Protein AF-A0AAV6YRT2-F1 (afdb_monomer)

pLDDT: mean 79.03, std 20.86, range [23.81, 96.0]

Foldseek 3Di:
DVVVQVVLLCVLCVLLVNNVVPPPDLVPDDPQRVLSVVVSVQPRPNDQEGEEEASCPPHDPVSNVSVQVVLQVSVPNHHYDYDHPDLVSCLSRPQKDWDDDPNDTLDMGHQVVLCVVQAAWKKKKFFWDLPADVVVLVVLCCVLAVPKDFDDDDSGMTIITGHPVSP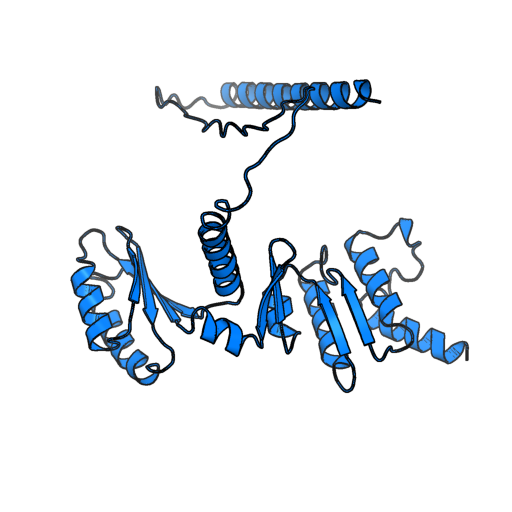VSVVVSVVVVVVCDPPTTVDIDIDGDGVVNSNVSSVVVVVVVVVPPPPDDDDDDDDDDDDDDDPPPPPPPPPPPDDDDDPDDDPVVVVVVVVVVVVVVVVVVVVVVVVVVVD

Sequence (279 aa):
MLSVITLQMLKVLTNLDMKEIQNVEANKLSGGQKRKLTLAIALLGDPEVLLLDEPTAGLDPFSRHRVWAILKERKSDRATLFSTQFMDEADILADRKAVLSNGRLKCVGSSLFLKRKWGIGYHLRMQVSPSCNPDAITSIIQEHVSSAKLSTRNVEDLTFTLPFDKMDSFPDLFSHLDQRVGQDIMSYGVSITTLDDVFLKLEGEAEIEKGDYEVFGSSNQNEDEDRDLSCEVEDSVLLMSDSGSATLHGLALWRQQVLATARIRFLKLKHDMKSLRSM

Nearest PDB structures (foldseek):
  7w02-assembly1_A  TM=7.130E-01  e=3.387E-17  Homo sapiens
  7w01-assembly1_A  TM=8.216E-01  e=5.900E-16  Homo sapiens
  7roq-assembly1_A  TM=7.814E-01  e=1.904E-16  Homo sapiens
  7lkz-assembly1_A  TM=7.289E-01  e=2.774E-15  Homo sapiens
  7lkp-assembly1_A  TM=7.764E-01  e=9.123E-15  Homo sapiens

Solvent-accessible surface area (backbone atoms only — not comparable to full-atom values): 16916 Å² total; per-residue (Å²): 110,70,70,58,53,56,51,51,50,53,50,47,32,53,65,68,72,36,62,92,54,68,87,56,58,75,86,79,45,52,74,36,55,43,39,52,48,54,51,43,60,65,55,55,88,69,60,58,66,43,82,38,78,42,71,53,64,74,44,55,75,67,60,33,55,45,52,51,49,53,56,59,74,56,46,73,94,41,50,76,50,69,52,70,93,48,51,68,57,50,60,74,71,45,72,63,48,72,45,73,53,96,94,37,80,76,48,74,38,32,67,68,53,46,31,50,78,70,48,54,28,34,38,43,36,33,36,37,36,82,86,44,60,68,67,62,54,50,49,57,48,33,71,59,38,69,78,48,42,83,74,43,85,55,79,43,41,43,30,32,38,33,52,66,95,53,56,86,39,44,65,62,45,50,57,55,51,58,75,36,48,81,71,42,30,73,49,71,49,76,44,71,61,48,63,58,57,41,51,54,52,55,51,59,50,56,59,60,64,62,72,77,70,80,86,79,86,89,83,87,86,88,83,87,84,90,81,91,77,84,81,76,77,76,80,75,72,80,77,75,77,88,78,78,96,69,89,67,67,71,65,58,48,50,52,52,52,52,52,50,52,50,50,54,51,50,52,50,51,55,51,53,53,51,56,66,71,74,111

Secondary structure (DSSP, 8-state):
-HHHHHHHHHHHHHHTT-STTTTS-GGGS-HHHHHHHHHHHHHTT--SEEEEESTTTT--HHHHHHHHHHHHHT-TT-EEEEE-S-HHHHHHH-SSEEEEETTEEEEEE-HHHHHHHHH--EEEEEEE-TT--HHHHHHHHHHH-TT-EEEEE-SSEEEEEE-GGGGGGHHHHHHHHHHHBTTTEEEEEEEE--HHHHHHHHHHHHHHGGGGS-SS---------------------------------THHHHHHHHHHHHHHHHHHHHHHHHHHT--

Mean predicted aligned error: 15.12 Å

InterPro domains:
  IPR003439 ABC transporter-like, ATP-binding domain [PF00005] (8-57)
  IPR026082 ABC transporter A [PTHR19229] (10-209)
  IPR027417 P-loop containing nucleoside triphosphate hydrolase [G3DSA:3.40.50.300] (4-139)
  IPR027417 P-loop containing nucleoside triphosphate hydrolase [SSF52540] (9-125)

Organism: Engystomops pustulosus (NCBI:txid76066)

Radius of gyration: 28.07 Å; Cα contacts (8 Å, |Δi|>4): 248; chains: 1; bounding box: 64×57×65 Å

Structure (mmCIF, N/CA/C/O backbone):
data_AF-A0AAV6YRT2-F1
#
_entry.id   AF-A0AAV6YRT2-F1
#
loop_
_atom_site.group_PDB
_atom_site.id
_atom_site.type_symbol
_atom_site.label_atom_id
_atom_site.label_alt_id
_atom_site.label_comp_id
_atom_site.label_asym_id
_atom_site.label_entity_id
_atom_site.label_seq_id
_atom_site.pdbx_PDB_ins_code
_atom_site.Cartn_x
_atom_site.Cartn_y
_atom_site.Cartn_z
_atom_site.occupancy
_atom_site.B_iso_or_equiv
_atom_site.auth_seq_id
_atom_site.auth_comp_id
_atom_site.auth_asym_id
_atom_site.auth_atom_id
_atom_site.pdbx_PDB_model_num
ATOM 1 N N . MET A 1 1 ? -21.043 -15.184 32.702 1.00 55.97 1 MET A N 1
ATOM 2 C CA . MET A 1 1 ? -21.210 -14.083 31.725 1.00 55.97 1 MET A CA 1
ATOM 3 C C . MET A 1 1 ? -20.072 -13.069 31.838 1.00 55.97 1 MET A C 1
ATOM 5 O O . MET A 1 1 ? -19.339 -12.929 30.872 1.00 55.97 1 MET A O 1
ATOM 9 N N . LEU A 1 2 ? -19.833 -12.474 33.018 1.00 60.69 2 LEU A N 1
ATOM 10 C CA . LEU A 1 2 ? -18.685 -11.579 33.271 1.00 60.69 2 LEU A CA 1
ATOM 11 C C . LEU A 1 2 ? -17.323 -12.196 32.890 1.00 60.69 2 LEU A C 1
ATOM 13 O O . LEU A 1 2 ? -16.557 -11.565 32.177 1.00 60.69 2 LEU A O 1
ATOM 17 N N . SER A 1 3 ? -17.059 -13.456 33.253 1.00 74.50 3 SER A N 1
ATOM 18 C CA . SER A 1 3 ? -15.791 -14.142 32.939 1.00 74.50 3 SER A CA 1
ATOM 19 C C . SER A 1 3 ? -15.492 -14.283 31.440 1.00 74.50 3 SER A C 1
ATOM 21 O O . SER A 1 3 ? -14.336 -14.206 31.035 1.00 74.50 3 SER A O 1
ATOM 23 N N . VAL A 1 4 ? -16.523 -14.471 30.612 1.00 78.31 4 VAL A N 1
ATOM 24 C CA . VAL A 1 4 ? -16.378 -14.658 29.158 1.00 78.31 4 VAL A CA 1
ATOM 25 C C . VAL A 1 4 ? -16.021 -13.336 28.485 1.00 78.31 4 VAL A C 1
ATOM 27 O O . VAL A 1 4 ? -15.123 -13.295 27.647 1.00 78.31 4 VAL A O 1
ATOM 30 N N . ILE A 1 5 ? -16.673 -12.248 28.905 1.00 80.69 5 ILE A N 1
ATOM 31 C CA . ILE A 1 5 ? -16.405 -10.899 28.397 1.00 80.69 5 ILE A CA 1
ATOM 32 C C . ILE A 1 5 ? -14.984 -10.477 28.777 1.00 80.69 5 ILE A C 1
ATOM 34 O O . ILE A 1 5 ? -14.225 -10.052 27.910 1.00 80.69 5 ILE A O 1
ATOM 38 N N . THR A 1 6 ? -14.577 -10.673 30.036 1.00 84.19 6 THR A N 1
ATOM 39 C CA . THR A 1 6 ? -13.214 -10.343 30.481 1.00 84.19 6 THR A CA 1
ATOM 40 C C . THR A 1 6 ? -12.156 -11.131 29.704 1.00 84.19 6 THR A C 1
ATOM 42 O O . THR A 1 6 ? -11.125 -10.575 29.328 1.00 84.19 6 THR A O 1
ATOM 45 N N . LEU A 1 7 ? -12.413 -12.410 29.409 1.00 87.38 7 LEU A N 1
ATOM 46 C CA . LEU A 1 7 ? -11.490 -13.247 28.642 1.00 87.38 7 LEU A CA 1
ATOM 47 C C . LEU A 1 7 ? -11.386 -12.798 27.177 1.00 87.38 7 LEU A C 1
ATOM 49 O O . LEU A 1 7 ? -10.281 -12.726 26.635 1.00 87.38 7 LEU A O 1
ATOM 53 N N . GLN A 1 8 ? -12.506 -12.432 26.547 1.00 87.38 8 GLN A N 1
ATOM 54 C CA . GLN A 1 8 ? -12.494 -11.842 25.206 1.00 87.38 8 GLN A CA 1
ATOM 55 C C . GLN A 1 8 ? -11.769 -10.492 25.175 1.00 87.38 8 GLN A C 1
ATOM 57 O O . GLN A 1 8 ? -10.944 -10.275 24.288 1.00 87.38 8 GLN A O 1
ATOM 62 N N . MET A 1 9 ? -12.012 -9.614 26.153 1.00 89.75 9 MET A N 1
ATOM 63 C CA . MET A 1 9 ? -11.316 -8.329 26.263 1.00 89.75 9 MET A CA 1
ATOM 64 C C . MET A 1 9 ? -9.803 -8.518 26.373 1.00 89.75 9 MET A C 1
ATOM 66 O O . MET A 1 9 ? -9.054 -7.925 25.600 1.00 89.75 9 MET A O 1
ATOM 70 N N . LEU A 1 10 ? -9.345 -9.397 27.269 1.00 90.38 10 LEU A N 1
ATOM 71 C CA . LEU A 1 10 ? -7.920 -9.696 27.427 1.00 90.38 10 LEU A CA 1
ATOM 72 C C . LEU A 1 10 ? -7.304 -10.266 26.144 1.00 90.38 10 LEU A C 1
ATOM 74 O O . LEU A 1 10 ? -6.183 -9.896 25.791 1.00 90.38 10 LEU A O 1
ATOM 78 N N . LYS A 1 11 ? -8.033 -11.123 25.419 1.00 90.75 11 LYS A N 1
ATOM 79 C CA . LYS A 1 11 ? -7.590 -11.658 24.124 1.00 90.75 11 LYS A CA 1
ATOM 80 C C . LYS A 1 11 ? -7.407 -10.543 23.091 1.00 90.75 11 LYS A C 1
ATOM 82 O O . LYS A 1 11 ? -6.362 -10.478 22.452 1.00 90.75 11 LYS A O 1
ATOM 87 N N . VAL A 1 12 ? -8.388 -9.651 22.945 1.00 91.75 12 VAL A N 1
ATOM 88 C CA . VAL A 1 12 ? -8.321 -8.537 21.982 1.00 91.75 12 VAL A CA 1
ATOM 89 C C . VAL A 1 12 ? -7.191 -7.564 22.337 1.00 91.75 12 VAL A C 1
ATOM 91 O O . VAL A 1 12 ? -6.404 -7.207 21.462 1.00 91.75 12 VAL A O 1
ATOM 94 N N . LEU A 1 13 ? -7.048 -7.201 23.615 1.00 92.44 13 LEU A N 1
ATOM 95 C CA . LEU A 1 13 ? -5.969 -6.324 24.085 1.00 92.44 13 LEU A CA 1
ATOM 96 C C . LEU A 1 13 ? -4.581 -6.940 23.877 1.00 92.44 13 LEU A C 1
ATOM 98 O O . LEU A 1 13 ? -3.649 -6.236 23.496 1.00 92.44 13 LEU A O 1
ATOM 102 N N . THR A 1 14 ? -4.440 -8.250 24.091 1.00 92.56 14 THR A N 1
ATOM 103 C CA . THR A 1 14 ? -3.179 -8.966 23.838 1.00 92.56 14 THR A CA 1
ATOM 104 C C . THR A 1 14 ? -2.866 -9.007 22.343 1.00 92.56 14 THR A C 1
ATOM 106 O O . THR A 1 14 ? -1.727 -8.789 21.937 1.00 92.56 14 THR A O 1
ATOM 109 N N . ASN A 1 15 ? -3.875 -9.231 21.500 1.00 91.38 15 ASN A N 1
ATOM 110 C CA . ASN A 1 15 ? -3.689 -9.242 20.054 1.00 91.38 15 ASN A CA 1
ATOM 111 C C . ASN A 1 15 ? -3.235 -7.875 19.525 1.00 91.38 15 ASN A C 1
ATOM 113 O O . ASN A 1 15 ? -2.364 -7.832 18.661 1.00 91.38 15 ASN A O 1
ATOM 117 N N . LEU A 1 16 ? -3.762 -6.775 20.065 1.00 92.00 16 LEU A N 1
ATOM 118 C CA . LEU A 1 16 ? -3.419 -5.409 19.648 1.00 92.00 16 LEU A CA 1
ATOM 119 C C . LEU A 1 16 ? -2.189 -4.816 20.349 1.00 92.00 16 LEU A C 1
ATOM 121 O O . LEU A 1 16 ? -1.841 -3.662 20.087 1.00 92.00 16 LEU A O 1
ATOM 125 N N . ASP A 1 17 ? -1.525 -5.595 21.204 1.00 92.12 17 ASP A N 1
ATOM 126 C CA . ASP A 1 17 ? -0.374 -5.154 21.994 1.00 92.12 17 ASP A CA 1
ATOM 127 C C . ASP A 1 17 ? -0.697 -3.926 22.869 1.00 92.12 17 ASP A C 1
ATOM 129 O O . ASP A 1 17 ? -0.060 -2.877 22.819 1.00 92.12 17 ASP A O 1
ATOM 133 N N . MET A 1 18 ? -1.793 -4.033 23.626 1.00 91.31 18 MET A N 1
ATOM 134 C CA . MET A 1 18 ? -2.312 -2.976 24.507 1.00 91.31 18 MET A CA 1
ATOM 135 C C . MET A 1 18 ? -2.380 -3.395 25.981 1.00 91.31 18 MET A C 1
ATOM 137 O O . MET A 1 18 ? -2.964 -2.694 26.806 1.00 91.31 18 MET A O 1
ATOM 141 N N . LYS A 1 19 ? -1.800 -4.545 26.338 1.00 90.94 19 LYS A N 1
ATOM 142 C CA . LYS A 1 19 ? -1.924 -5.122 27.684 1.00 90.94 19 LYS A CA 1
ATOM 143 C C . LYS A 1 19 ? -1.299 -4.239 28.770 1.00 90.94 19 LYS A C 1
ATOM 145 O O . LYS A 1 19 ? -1.867 -4.111 29.849 1.00 90.94 19 LYS A O 1
ATOM 150 N N . GLU A 1 20 ? -0.165 -3.608 28.481 1.00 90.50 20 GLU A N 1
ATOM 151 C CA . GLU A 1 20 ? 0.559 -2.758 29.440 1.00 90.50 20 GLU A CA 1
ATOM 152 C C . GLU A 1 20 ? -0.190 -1.460 29.765 1.00 90.50 20 GLU A C 1
ATOM 154 O O . GLU A 1 20 ? -0.089 -0.930 30.868 1.00 90.50 20 GLU A O 1
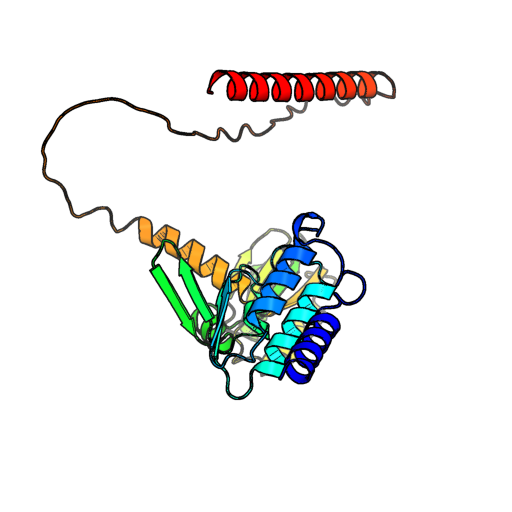ATOM 159 N N . ILE A 1 21 ? -1.001 -0.982 28.820 1.00 91.31 21 ILE A N 1
ATOM 160 C CA . ILE A 1 21 ? -1.740 0.281 28.911 1.00 91.31 21 ILE A CA 1
ATOM 161 C C . ILE A 1 21 ? -3.235 0.081 29.192 1.00 91.31 21 ILE A C 1
ATOM 163 O O . ILE A 1 21 ? -4.006 1.031 29.114 1.00 91.31 21 ILE A O 1
ATOM 167 N N . GLN A 1 22 ? -3.663 -1.134 29.549 1.00 91.12 22 GLN A N 1
ATOM 168 C CA . GLN A 1 22 ? -5.082 -1.476 29.737 1.00 91.12 22 GLN A CA 1
ATOM 169 C C . GLN A 1 22 ? -5.788 -0.662 30.837 1.00 91.12 22 GLN A C 1
ATOM 171 O O . GLN A 1 22 ? -7.000 -0.481 30.783 1.00 91.12 22 GLN A O 1
ATOM 176 N N . ASN A 1 23 ? -5.033 -0.176 31.829 1.00 92.38 23 ASN A N 1
ATOM 177 C CA . ASN A 1 23 ? -5.548 0.613 32.954 1.00 92.38 23 ASN A CA 1
ATOM 178 C C . ASN A 1 23 ? -5.336 2.126 32.762 1.00 92.38 23 ASN A C 1
ATOM 180 O O . ASN A 1 23 ? -5.585 2.906 33.680 1.00 92.38 23 ASN A O 1
ATOM 184 N N . VAL A 1 24 ? -4.830 2.549 31.601 1.00 93.81 24 VAL A N 1
ATOM 185 C CA . VAL A 1 24 ? -4.626 3.962 31.278 1.00 93.81 24 VAL A CA 1
ATOM 186 C C . VAL A 1 24 ? -5.937 4.542 30.755 1.00 93.81 24 VAL A C 1
ATOM 188 O O . VAL A 1 24 ? -6.592 3.959 29.894 1.00 93.81 24 VAL A O 1
ATOM 191 N N . GLU A 1 25 ? -6.324 5.712 31.261 1.00 93.94 25 GLU A N 1
ATOM 192 C CA . GLU A 1 25 ? -7.511 6.418 30.777 1.00 93.94 25 GLU A CA 1
ATOM 193 C C . GLU A 1 25 ? -7.391 6.761 29.283 1.00 93.94 25 GLU A C 1
ATOM 195 O O . GLU A 1 25 ? -6.346 7.211 28.806 1.00 93.94 25 GLU A O 1
ATOM 200 N N . ALA A 1 26 ? -8.495 6.619 28.544 1.00 93.88 26 ALA A N 1
ATOM 201 C CA . ALA A 1 26 ? -8.519 6.817 27.095 1.00 93.88 26 ALA A CA 1
ATOM 202 C C . ALA A 1 26 ? -8.061 8.221 26.649 1.00 93.88 26 ALA A C 1
ATOM 204 O O . ALA A 1 26 ? -7.514 8.376 25.559 1.00 93.88 26 ALA A O 1
ATOM 205 N N . ASN A 1 27 ? -8.241 9.250 27.485 1.00 94.25 27 ASN A N 1
ATOM 206 C CA . ASN A 1 27 ? -7.796 10.623 27.214 1.00 94.25 27 ASN A CA 1
ATOM 207 C C . ASN A 1 27 ? -6.259 10.743 27.106 1.00 94.25 27 ASN A C 1
ATOM 209 O O . ASN A 1 27 ? -5.781 11.501 26.259 1.00 94.25 27 ASN A O 1
ATOM 213 N N . LYS A 1 28 ? -5.513 9.958 27.896 1.00 94.88 28 LYS A N 1
ATOM 214 C CA . LYS A 1 28 ? -4.044 9.946 28.020 1.00 94.88 28 LYS A CA 1
ATOM 215 C C . LYS A 1 28 ? -3.351 9.083 26.962 1.00 94.88 28 LYS A C 1
ATOM 217 O O . LYS A 1 28 ? -2.130 9.126 26.851 1.00 94.88 28 LYS A O 1
ATOM 222 N N . LEU A 1 29 ? -4.111 8.316 26.180 1.00 93.50 29 LEU A N 1
ATOM 223 C CA . LEU A 1 29 ? -3.580 7.498 25.092 1.00 93.50 29 LEU A CA 1
ATOM 224 C C . LEU A 1 29 ? -3.091 8.360 23.915 1.00 93.50 29 LEU A C 1
ATOM 226 O O . LEU A 1 29 ? -3.704 9.377 23.566 1.00 93.50 29 LEU A O 1
ATOM 230 N N . SER A 1 30 ? -2.017 7.912 23.261 1.00 92.62 30 SER A N 1
ATOM 231 C CA . SER A 1 30 ? -1.541 8.492 22.001 1.00 92.62 30 SER A CA 1
ATOM 232 C C . SER A 1 30 ? -2.565 8.294 20.874 1.00 92.62 30 SER A C 1
ATOM 234 O O . SER A 1 30 ? -3.462 7.456 20.975 1.00 92.62 30 SER A O 1
ATOM 236 N N . GLY A 1 31 ? -2.438 9.037 19.769 1.00 91.56 31 GLY A N 1
ATOM 237 C CA . GLY A 1 31 ? -3.348 8.898 18.621 1.00 91.56 31 GLY A CA 1
ATOM 238 C C . GLY A 1 31 ? -3.433 7.458 18.094 1.00 91.56 31 GLY A C 1
ATOM 239 O O . GLY A 1 31 ? -4.527 6.919 17.937 1.00 91.56 31 GLY A O 1
ATOM 240 N N . GLY A 1 32 ? -2.285 6.794 17.924 1.00 92.06 32 GLY A N 1
ATOM 241 C CA . GLY A 1 32 ? -2.241 5.395 17.494 1.00 92.06 32 GLY A CA 1
ATOM 242 C C . GLY A 1 32 ? -2.829 4.426 18.527 1.00 92.06 32 GLY A C 1
ATOM 243 O O . GLY A 1 32 ? -3.570 3.513 18.169 1.00 92.06 32 GLY A O 1
ATOM 244 N N . GLN A 1 33 ? -2.588 4.651 19.823 1.00 93.50 33 GLN A N 1
ATOM 245 C CA . GLN A 1 33 ? -3.199 3.845 20.889 1.00 93.50 33 GLN A CA 1
ATOM 246 C C . GLN A 1 33 ? -4.724 4.014 20.937 1.00 93.50 3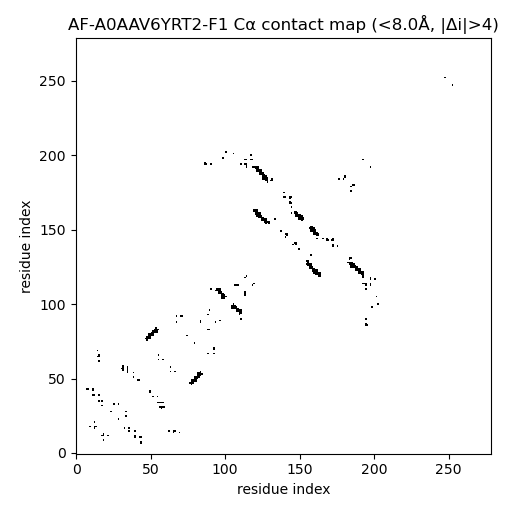3 GLN A C 1
ATOM 248 O O . GLN A 1 33 ? -5.435 3.029 21.125 1.00 93.50 33 GLN A O 1
ATOM 253 N N . LYS A 1 34 ? -5.240 5.230 20.712 1.00 94.12 34 LYS A N 1
ATOM 254 C CA . LYS A 1 34 ? -6.683 5.489 20.579 1.00 94.12 34 LYS A CA 1
ATOM 255 C C . LYS A 1 34 ? -7.267 4.748 19.380 1.00 94.12 34 LYS A C 1
ATOM 257 O O . LYS A 1 34 ? -8.299 4.107 19.525 1.00 94.12 34 LYS A O 1
ATOM 262 N N . ARG A 1 35 ? -6.582 4.752 18.230 1.00 94.06 35 ARG A N 1
ATOM 263 C CA . ARG A 1 35 ? -7.005 3.990 17.042 1.00 94.06 35 ARG A CA 1
ATOM 264 C C . ARG A 1 35 ? -7.068 2.485 17.330 1.00 94.06 35 ARG A C 1
ATOM 266 O O . ARG A 1 35 ? -8.076 1.854 17.016 1.00 94.06 35 ARG A O 1
ATOM 273 N N . LYS A 1 36 ? -6.050 1.926 17.999 1.00 94.50 36 LYS A N 1
ATOM 274 C CA . LYS A 1 36 ? -6.064 0.525 18.456 1.00 94.50 36 LYS A CA 1
ATOM 275 C C . LYS A 1 36 ? -7.212 0.251 19.429 1.00 94.50 36 LYS A C 1
ATOM 277 O O . LYS A 1 36 ? -7.868 -0.774 19.293 1.00 94.50 36 LYS A O 1
ATOM 282 N N . LEU A 1 37 ? -7.495 1.159 20.367 1.00 93.88 37 LEU A N 1
ATOM 283 C CA . LEU A 1 37 ? -8.620 1.018 21.294 1.00 93.88 37 LEU A CA 1
ATOM 284 C C . LEU A 1 37 ? -9.963 0.991 20.554 1.00 93.88 37 LEU A C 1
ATOM 286 O O . LEU A 1 37 ? -10.790 0.129 20.830 1.00 93.88 37 LEU A O 1
ATOM 290 N N . THR A 1 38 ? -10.175 1.889 19.591 1.00 94.00 38 THR A N 1
ATOM 291 C CA . THR A 1 38 ? -11.396 1.909 18.771 1.00 94.00 38 THR A CA 1
ATOM 292 C C . THR A 1 38 ? -11.560 0.607 17.991 1.00 94.00 38 THR A C 1
ATOM 294 O O . THR A 1 38 ? -12.644 0.027 17.984 1.00 94.00 38 THR A O 1
ATOM 297 N N . LEU A 1 39 ? -10.477 0.096 17.398 1.00 94.44 39 LEU A N 1
ATOM 298 C CA . LEU A 1 39 ? -10.488 -1.205 16.733 1.00 94.44 39 LEU A CA 1
ATOM 299 C C . LEU A 1 39 ? -10.776 -2.344 17.722 1.00 94.44 39 LEU A C 1
ATOM 301 O O . LEU A 1 39 ? -11.546 -3.246 17.406 1.00 94.44 39 LEU A O 1
ATOM 305 N N . ALA A 1 40 ? -10.204 -2.297 18.929 1.00 93.62 40 ALA A N 1
ATOM 306 C CA . ALA A 1 40 ? -10.478 -3.272 19.978 1.00 93.62 40 ALA A CA 1
ATOM 307 C C . ALA A 1 40 ? -11.973 -3.317 20.302 1.00 93.62 40 ALA A C 1
ATOM 309 O O . ALA A 1 40 ? -12.555 -4.396 20.314 1.00 93.62 40 ALA A O 1
ATOM 310 N N . ILE A 1 41 ? -12.591 -2.149 20.501 1.00 93.06 41 ILE A N 1
ATOM 311 C CA . ILE A 1 41 ? -14.023 -2.009 20.779 1.00 93.06 41 ILE A CA 1
ATOM 312 C C . ILE A 1 41 ? -14.858 -2.584 19.630 1.00 93.06 41 ILE A C 1
ATOM 314 O O . ILE A 1 41 ? -15.788 -3.339 19.890 1.00 93.06 41 ILE A O 1
ATOM 318 N N . ALA A 1 42 ? -14.497 -2.298 18.377 1.00 93.19 42 ALA A N 1
ATOM 319 C CA . ALA A 1 42 ? -15.205 -2.817 17.206 1.00 93.19 42 ALA A CA 1
ATOM 320 C C . ALA A 1 42 ? -15.101 -4.350 17.056 1.00 93.19 42 ALA A C 1
ATOM 322 O O . ALA A 1 42 ? -15.987 -4.978 16.488 1.00 93.19 42 ALA A O 1
ATOM 323 N N . LEU A 1 43 ? -14.030 -4.964 17.570 1.00 91.25 43 LEU A N 1
ATOM 324 C CA . LEU A 1 43 ? -13.824 -6.417 17.546 1.00 91.25 43 LEU A CA 1
ATOM 325 C C . LEU A 1 43 ? -14.479 -7.152 18.727 1.00 91.25 43 LEU A C 1
ATOM 327 O O . LEU A 1 43 ? -14.584 -8.384 18.695 1.00 91.25 43 LEU A O 1
ATOM 331 N N . LEU A 1 44 ? -14.874 -6.437 19.785 1.00 90.75 44 LEU A N 1
ATOM 332 C CA . LEU A 1 44 ? -15.583 -7.034 20.916 1.00 90.75 44 LEU A CA 1
ATOM 333 C C . LEU A 1 44 ? -16.969 -7.511 20.481 1.00 90.75 44 LEU A C 1
ATOM 335 O O . LEU A 1 44 ? -17.635 -6.882 19.667 1.00 90.75 44 LEU A O 1
ATOM 339 N N . GLY A 1 45 ? -17.410 -8.640 21.035 1.00 85.94 45 GLY A N 1
ATOM 340 C CA . GLY A 1 45 ? -18.690 -9.245 20.659 1.00 85.94 45 GLY A CA 1
ATOM 341 C C . GLY A 1 45 ? -18.651 -10.044 19.357 1.00 85.94 45 GLY A C 1
ATOM 342 O O . GLY A 1 45 ? -19.655 -10.652 19.014 1.00 85.94 45 GLY A O 1
ATOM 343 N N . ASP A 1 46 ? -17.492 -10.107 18.694 1.00 87.50 46 ASP A N 1
ATOM 344 C CA . ASP A 1 46 ? -17.245 -10.984 17.551 1.00 87.50 46 ASP A CA 1
ATOM 345 C C . ASP A 1 46 ? -18.273 -10.798 16.412 1.00 87.50 46 ASP A C 1
ATOM 347 O O . ASP A 1 46 ? -18.986 -11.742 16.061 1.00 87.50 46 ASP A O 1
ATOM 351 N N . PRO A 1 47 ? -18.365 -9.588 15.825 1.00 90.94 47 PRO A N 1
ATOM 352 C CA . PRO A 1 47 ? -19.417 -9.251 14.869 1.00 90.94 47 PRO A CA 1
ATOM 353 C C . PRO A 1 47 ? -19.284 -10.015 13.544 1.00 90.94 47 PRO A C 1
ATOM 355 O O . PRO A 1 47 ? -18.175 -10.267 13.066 1.00 90.94 47 PRO A O 1
ATOM 358 N N . GLU A 1 48 ? -20.418 -10.347 12.922 1.00 92.75 48 GLU A N 1
ATOM 359 C CA . GLU A 1 48 ? -20.472 -10.942 11.574 1.00 92.75 48 GLU A CA 1
ATOM 360 C C . GLU A 1 48 ? -20.086 -9.931 10.482 1.00 92.75 48 GLU A C 1
ATOM 362 O O . GLU A 1 48 ? -19.463 -10.296 9.483 1.00 92.75 48 GLU A O 1
ATOM 367 N N . VAL A 1 49 ? -20.429 -8.654 10.697 1.00 94.75 49 VAL A N 1
ATOM 368 C CA . VAL A 1 49 ? -20.130 -7.539 9.794 1.00 94.75 49 VAL A CA 1
ATOM 369 C C . VAL A 1 49 ? -19.327 -6.476 10.535 1.00 94.75 49 VAL A C 1
ATOM 371 O O . VAL A 1 49 ? -19.777 -5.946 11.549 1.00 94.75 49 VAL A O 1
ATOM 374 N N . LEU A 1 50 ? -18.149 -6.144 10.012 1.00 94.94 50 LEU A N 1
ATOM 375 C CA . LEU A 1 50 ? -17.242 -5.153 10.581 1.00 94.94 50 LEU A CA 1
ATOM 376 C C . LEU A 1 50 ? -17.052 -3.985 9.606 1.00 94.94 50 LEU A C 1
ATOM 378 O O . LEU A 1 50 ? -16.632 -4.186 8.468 1.00 94.94 50 LEU A O 1
ATOM 382 N N . LEU A 1 51 ? -17.350 -2.767 10.060 1.00 95.94 51 LEU A N 1
ATOM 383 C CA . LEU A 1 51 ? -17.164 -1.530 9.296 1.00 95.94 51 LEU A CA 1
ATOM 384 C C . LEU A 1 51 ? -16.031 -0.721 9.926 1.00 95.94 51 LEU A C 1
ATOM 386 O O . LEU A 1 51 ? -16.110 -0.386 11.108 1.00 95.94 51 LEU A O 1
ATOM 390 N N . LEU A 1 52 ? -14.983 -0.415 9.162 1.00 95.75 52 LEU A N 1
ATOM 391 C CA . LEU A 1 52 ? -13.809 0.298 9.669 1.00 95.75 52 LEU A CA 1
ATOM 392 C C . LEU A 1 52 ? -13.485 1.506 8.795 1.00 95.75 52 LEU A C 1
ATOM 394 O O . LEU A 1 52 ? -13.295 1.366 7.593 1.00 95.75 52 LEU A O 1
ATOM 398 N N . ASP A 1 53 ? -13.357 2.676 9.411 1.00 95.38 53 ASP A N 1
ATOM 399 C CA . ASP A 1 53 ? -12.895 3.872 8.712 1.00 95.38 53 ASP A CA 1
ATOM 400 C C . ASP A 1 53 ? -11.411 4.128 9.005 1.00 95.38 53 ASP A C 1
ATOM 402 O O . ASP A 1 53 ? -11.046 4.425 10.150 1.00 95.38 53 ASP A O 1
ATOM 406 N N . GLU A 1 54 ? -10.557 3.963 7.990 1.00 94.38 54 GLU A N 1
ATOM 407 C CA . GLU A 1 54 ? -9.099 4.145 8.068 1.00 94.38 54 GLU A CA 1
ATOM 408 C C . GLU A 1 54 ? -8.472 3.434 9.295 1.00 94.38 54 GLU A C 1
ATOM 410 O O . GLU A 1 54 ? -7.880 4.083 10.173 1.00 94.38 54 GLU A O 1
ATOM 415 N N . PRO A 1 55 ? -8.607 2.095 9.428 1.00 94.00 55 PRO A N 1
ATOM 416 C CA . PRO A 1 55 ? -8.287 1.373 10.665 1.00 94.00 55 PRO A CA 1
ATOM 417 C C . PRO A 1 55 ? -6.817 1.467 11.085 1.00 94.00 55 PRO A C 1
ATOM 419 O O . PRO A 1 55 ? -6.509 1.315 12.270 1.00 94.00 55 PRO A O 1
ATOM 422 N N . THR A 1 56 ? -5.908 1.718 10.142 1.00 94.50 56 THR A N 1
ATOM 423 C CA . THR A 1 56 ? -4.460 1.746 10.386 1.00 94.50 56 THR A CA 1
ATOM 424 C C . THR A 1 56 ? -3.838 3.138 10.297 1.00 94.50 56 THR A C 1
ATOM 426 O O . THR A 1 56 ? -2.628 3.292 10.494 1.00 94.50 56 THR A O 1
ATOM 429 N N . ALA A 1 57 ? -4.649 4.176 10.076 1.00 91.50 57 ALA A N 1
ATOM 430 C CA . ALA A 1 57 ? -4.164 5.546 10.005 1.00 91.50 57 ALA A CA 1
ATOM 431 C C . ALA A 1 57 ? -3.585 6.008 11.352 1.00 91.50 57 ALA A C 1
ATOM 433 O O . ALA A 1 57 ? -4.228 5.907 12.403 1.00 91.50 57 ALA A O 1
ATOM 434 N N . GLY A 1 58 ? -2.357 6.532 11.299 1.00 87.38 58 GLY A N 1
ATOM 435 C CA . GLY A 1 58 ? -1.603 6.990 12.469 1.00 87.38 58 GLY A CA 1
ATOM 436 C C . GLY A 1 58 ? -0.937 5.874 13.283 1.00 87.38 58 GLY A C 1
ATOM 437 O O . GLY A 1 58 ? -0.414 6.155 14.362 1.00 87.38 58 GLY A O 1
ATOM 438 N N . LEU A 1 59 ? -0.957 4.625 12.800 1.00 93.19 59 LEU A N 1
ATOM 439 C CA . LEU A 1 59 ? -0.190 3.523 13.384 1.00 93.19 59 LEU A CA 1
ATOM 440 C C . LEU A 1 59 ? 1.218 3.451 12.788 1.00 93.19 59 LEU A C 1
ATOM 442 O O . LEU A 1 59 ? 1.418 3.704 11.597 1.00 93.19 59 LEU A O 1
ATOM 446 N N . ASP A 1 60 ? 2.181 3.045 13.614 1.00 91.81 60 ASP A N 1
ATOM 447 C CA . ASP A 1 60 ? 3.515 2.672 13.156 1.00 91.81 60 ASP A CA 1
ATOM 448 C C . ASP A 1 60 ? 3.467 1.393 12.287 1.00 91.81 60 ASP A C 1
ATOM 450 O O . ASP A 1 60 ? 2.502 0.619 12.376 1.00 91.81 60 ASP A O 1
ATOM 454 N N . PRO A 1 61 ? 4.497 1.134 11.456 1.00 90.88 61 PRO A N 1
ATOM 455 C CA . PRO A 1 61 ? 4.504 -0.011 10.544 1.00 90.88 61 PRO A CA 1
ATOM 456 C C . PRO A 1 61 ? 4.277 -1.365 11.231 1.00 90.88 61 PRO A C 1
ATOM 458 O O . PRO A 1 61 ? 3.561 -2.216 10.703 1.00 90.88 61 PRO A O 1
ATOM 461 N N . PHE A 1 62 ? 4.827 -1.567 12.433 1.00 91.56 62 PHE A N 1
ATOM 462 C CA . PHE A 1 62 ? 4.682 -2.830 13.154 1.00 91.56 62 PHE A CA 1
ATOM 463 C C . PHE A 1 62 ? 3.246 -3.023 13.653 1.00 91.56 62 PHE A C 1
ATOM 465 O O . PHE A 1 62 ? 2.629 -4.068 13.418 1.00 91.56 62 PHE A O 1
ATOM 472 N N . SER A 1 63 ? 2.667 -1.988 14.266 1.00 92.25 63 SER A N 1
ATOM 473 C CA . SER A 1 63 ? 1.263 -2.002 14.688 1.00 92.25 63 SER A CA 1
ATOM 474 C C . SER A 1 63 ? 0.298 -2.216 13.520 1.00 92.25 63 SER A C 1
ATOM 476 O O . SER A 1 63 ? -0.693 -2.929 13.679 1.00 92.25 63 SER A O 1
ATOM 478 N N . ARG A 1 64 ? 0.585 -1.646 12.344 1.00 93.44 64 ARG A N 1
ATOM 479 C CA . ARG A 1 64 ? -0.215 -1.850 11.128 1.00 93.44 64 ARG A CA 1
ATOM 480 C C . ARG A 1 64 ? -0.234 -3.318 10.708 1.00 93.44 64 ARG A C 1
ATOM 482 O O . ARG A 1 64 ? -1.310 -3.897 10.576 1.00 93.44 64 ARG A O 1
ATOM 489 N N . HIS A 1 65 ? 0.935 -3.946 10.582 1.00 92.88 65 HIS A N 1
ATOM 490 C CA . HIS A 1 65 ? 1.021 -5.370 10.247 1.00 92.88 65 HIS A CA 1
ATOM 491 C C . HIS A 1 65 ? 0.306 -6.258 11.269 1.00 92.88 65 HIS A C 1
ATOM 493 O O . HIS A 1 65 ? -0.313 -7.258 10.899 1.00 92.88 65 HIS A O 1
ATOM 499 N N . ARG A 1 66 ? 0.330 -5.879 12.552 1.00 93.25 66 ARG A N 1
ATOM 500 C CA . ARG A 1 66 ? -0.411 -6.596 13.591 1.00 93.25 66 ARG A CA 1
ATOM 501 C C . ARG A 1 66 ? -1.923 -6.513 13.383 1.00 93.25 66 ARG A C 1
ATOM 503 O O . ARG A 1 66 ? -2.600 -7.534 13.480 1.00 93.25 66 ARG A O 1
ATOM 510 N N . VAL A 1 67 ? -2.446 -5.330 13.060 1.00 94.00 67 VAL A N 1
ATOM 511 C CA . VAL A 1 67 ? -3.862 -5.144 12.706 1.00 94.00 67 VAL A CA 1
ATOM 512 C C . VAL A 1 67 ? -4.230 -5.979 11.480 1.00 94.00 67 VAL A C 1
ATOM 514 O O . VAL A 1 67 ? -5.231 -6.693 11.509 1.00 94.00 67 VAL A O 1
ATOM 517 N N . TRP A 1 68 ? -3.396 -5.968 10.441 1.00 94.81 68 TRP A N 1
ATOM 518 C CA . TRP A 1 68 ? -3.620 -6.761 9.233 1.00 94.81 68 TRP A CA 1
ATOM 519 C C . TRP A 1 68 ? -3.706 -8.259 9.519 1.00 94.81 68 TRP A C 1
ATOM 521 O O . TRP A 1 68 ? -4.600 -8.931 9.007 1.00 94.81 68 TRP A O 1
ATOM 531 N N . ALA A 1 69 ? -2.820 -8.782 10.371 1.00 93.69 69 ALA A N 1
ATOM 532 C CA . ALA A 1 69 ? -2.855 -10.180 10.789 1.00 93.69 69 ALA A CA 1
ATOM 533 C C . ALA A 1 69 ? -4.186 -10.532 11.473 1.00 93.69 69 ALA A C 1
ATOM 535 O O . ALA A 1 69 ? -4.823 -11.515 11.102 1.00 93.69 69 ALA A O 1
ATOM 536 N N . ILE A 1 70 ? -4.659 -9.684 12.394 1.00 92.62 70 ILE A N 1
ATOM 537 C CA . ILE A 1 70 ? -5.932 -9.890 13.102 1.00 92.62 70 ILE A CA 1
ATOM 538 C C . ILE A 1 70 ? -7.118 -9.889 12.131 1.00 92.62 70 ILE A C 1
ATOM 540 O O . ILE A 1 70 ? -7.994 -10.749 12.230 1.00 92.62 70 ILE A O 1
ATOM 544 N N . LEU A 1 71 ? -7.163 -8.932 11.200 1.00 93.25 71 LEU A N 1
ATOM 545 C CA . LEU A 1 71 ? -8.241 -8.844 10.211 1.00 93.25 71 LEU A CA 1
ATOM 546 C C . LEU A 1 71 ? -8.225 -10.042 9.253 1.00 93.25 71 LEU A C 1
ATOM 548 O O . LEU A 1 71 ? -9.283 -10.562 8.904 1.00 93.25 71 LEU A O 1
ATOM 552 N N . LYS A 1 72 ? -7.035 -10.524 8.877 1.00 92.06 72 LYS A N 1
ATOM 553 C CA . LYS A 1 72 ? -6.865 -11.695 8.010 1.00 92.06 72 LYS A CA 1
ATOM 554 C C . LYS A 1 72 ? -7.280 -12.996 8.699 1.00 92.06 72 LYS A C 1
ATOM 556 O O . LYS A 1 72 ? -7.961 -13.808 8.082 1.00 92.06 72 LYS A O 1
ATOM 561 N N . GLU A 1 73 ? -6.922 -13.181 9.969 1.00 90.25 73 GLU A N 1
ATOM 562 C CA . GLU A 1 73 ? -7.336 -14.343 10.774 1.00 90.25 73 GLU A CA 1
ATOM 563 C C . GLU A 1 73 ? -8.855 -14.402 10.972 1.00 90.25 73 GLU A C 1
ATOM 565 O O . GLU A 1 73 ? -9.435 -15.482 11.026 1.00 90.25 73 GLU A O 1
ATOM 570 N N . ARG A 1 74 ? -9.512 -13.242 11.060 1.00 86.31 74 ARG A N 1
ATOM 571 C CA . ARG A 1 74 ? -10.963 -13.130 11.274 1.00 86.31 74 ARG A CA 1
ATOM 572 C C . ARG A 1 74 ? -11.779 -13.116 9.983 1.00 86.31 74 ARG A C 1
ATOM 574 O O . ARG A 1 74 ? -12.982 -12.906 10.037 1.00 86.31 74 ARG A O 1
ATOM 581 N N . LYS A 1 75 ? -11.154 -13.325 8.828 1.00 87.19 75 LYS A N 1
ATOM 582 C CA . LYS A 1 75 ? -11.817 -13.231 7.524 1.00 87.19 75 LYS A CA 1
ATOM 583 C C . LYS A 1 75 ? -12.801 -14.376 7.242 1.00 87.19 75 LYS A C 1
ATOM 585 O O . LYS A 1 75 ? -13.721 -14.196 6.452 1.00 87.19 75 LYS A O 1
ATOM 590 N N . SER A 1 76 ? -12.615 -15.550 7.852 1.00 86.44 76 SER A N 1
ATOM 591 C CA . SER A 1 76 ? -13.502 -16.703 7.645 1.00 86.44 76 SER A CA 1
ATOM 592 C C . SER A 1 76 ? -14.902 -16.431 8.198 1.00 86.44 76 SER A C 1
ATOM 594 O O . SER A 1 76 ? -15.027 -16.047 9.361 1.00 86.44 76 SER A O 1
ATOM 596 N N . ASP A 1 77 ? -15.925 -16.674 7.378 1.00 87.38 77 ASP A N 1
ATOM 597 C CA . ASP A 1 77 ? -17.351 -16.549 7.716 1.00 87.38 77 ASP A CA 1
ATOM 598 C C . ASP A 1 77 ? -17.787 -15.150 8.190 1.00 87.38 77 ASP A C 1
ATOM 600 O O . ASP A 1 77 ? -18.773 -15.005 8.911 1.00 87.38 77 ASP A O 1
ATOM 604 N N . ARG A 1 78 ? -17.058 -14.099 7.788 1.00 91.12 78 ARG A N 1
ATOM 605 C CA . ARG A 1 78 ? -17.351 -12.702 8.150 1.00 91.12 78 ARG A CA 1
ATOM 606 C C . ARG A 1 78 ? -17.199 -11.761 6.971 1.00 91.12 78 ARG A C 1
ATOM 608 O O . ARG A 1 78 ? -16.437 -12.022 6.041 1.00 91.12 78 ARG A O 1
ATOM 615 N N . ALA A 1 79 ? -17.881 -10.624 7.051 1.00 94.62 79 ALA A N 1
ATOM 616 C CA . ALA A 1 79 ? -17.735 -9.532 6.102 1.00 94.62 79 ALA A CA 1
ATOM 617 C C . ALA A 1 79 ? -17.063 -8.330 6.772 1.00 94.62 79 ALA A C 1
ATOM 619 O O . ALA A 1 79 ? -17.576 -7.779 7.742 1.00 94.62 79 ALA A O 1
ATOM 620 N N . THR A 1 80 ? -15.938 -7.880 6.220 1.00 95.06 80 THR A N 1
ATOM 621 C CA . THR A 1 80 ? -15.276 -6.645 6.655 1.00 95.06 80 THR A CA 1
ATOM 622 C C . THR A 1 80 ? -15.276 -5.652 5.505 1.00 95.06 80 THR A C 1
ATOM 624 O O . THR A 1 80 ? -14.749 -5.948 4.433 1.00 95.06 80 THR A O 1
ATOM 627 N N . LEU A 1 81 ? -15.843 -4.470 5.733 1.00 96.00 81 LEU A N 1
ATOM 628 C CA . LEU A 1 81 ? -15.748 -3.325 4.835 1.00 96.00 81 LEU A CA 1
ATOM 629 C C . LEU A 1 81 ? -14.883 -2.266 5.508 1.00 96.00 81 LEU A C 1
ATOM 631 O O . LEU A 1 81 ? -15.144 -1.880 6.646 1.00 96.00 81 LEU A O 1
ATOM 635 N N . PHE A 1 82 ? -13.864 -1.788 4.802 1.00 95.94 82 PHE A N 1
ATOM 636 C CA . PHE A 1 82 ? -13.018 -0.726 5.314 1.00 95.94 82 PHE A CA 1
ATOM 637 C C . PHE A 1 82 ? -12.610 0.264 4.227 1.00 95.94 82 PHE A C 1
ATOM 639 O O . PHE A 1 82 ? -12.464 -0.112 3.062 1.00 95.94 82 PHE A O 1
ATOM 646 N N . SER A 1 83 ? -12.444 1.524 4.620 1.00 95.62 83 SER A N 1
ATOM 647 C CA . SER A 1 83 ? -11.758 2.555 3.839 1.00 95.62 83 SER A CA 1
ATOM 648 C C . SER A 1 83 ? -10.274 2.563 4.207 1.00 95.62 83 SER A C 1
ATOM 650 O O . SER A 1 83 ? -9.899 2.308 5.356 1.00 95.62 83 SER A O 1
ATOM 652 N N . THR A 1 84 ? -9.421 2.814 3.221 1.00 95.00 84 THR A N 1
ATOM 653 C CA . THR A 1 84 ? -7.994 3.035 3.442 1.00 95.00 84 THR A CA 1
ATOM 654 C C . THR A 1 84 ? -7.422 3.913 2.338 1.00 95.00 84 THR A C 1
ATOM 656 O O . THR A 1 84 ? -7.793 3.777 1.169 1.00 95.00 84 THR A O 1
ATOM 659 N N . GLN A 1 85 ? -6.476 4.768 2.709 1.00 90.69 85 GLN A N 1
ATOM 660 C CA . GLN A 1 85 ? -5.595 5.483 1.787 1.00 90.69 85 GLN A CA 1
ATOM 661 C C . GLN A 1 85 ? -4.353 4.663 1.395 1.00 90.69 85 GLN A C 1
ATOM 663 O O . GLN A 1 85 ? -3.577 5.077 0.539 1.00 90.69 85 GLN A O 1
ATOM 668 N N . PHE A 1 86 ? -4.141 3.506 2.027 1.00 91.25 86 PHE A N 1
ATOM 669 C CA . PHE A 1 86 ? -2.969 2.658 1.839 1.00 91.25 86 PHE A CA 1
ATOM 670 C C . PHE A 1 86 ? -3.268 1.540 0.828 1.00 91.25 86 PHE A C 1
ATOM 672 O O . PHE A 1 86 ? -4.023 0.602 1.102 1.00 91.25 86 PHE A O 1
ATOM 679 N N . MET A 1 87 ? -2.686 1.628 -0.371 1.00 90.62 87 MET A N 1
ATOM 680 C CA . MET A 1 87 ? -2.955 0.664 -1.448 1.00 90.62 87 MET A CA 1
ATOM 681 C C . MET A 1 87 ? -2.403 -0.735 -1.152 1.00 90.62 87 MET A C 1
ATOM 683 O O . MET A 1 87 ? -2.998 -1.730 -1.566 1.00 90.62 87 MET A O 1
ATOM 687 N N . ASP A 1 88 ? -1.312 -0.829 -0.395 1.00 90.44 88 ASP A N 1
ATOM 688 C CA . ASP A 1 88 ? -0.757 -2.078 0.133 1.00 90.44 88 ASP A CA 1
ATOM 689 C C . ASP A 1 88 ? -1.732 -2.774 1.097 1.00 90.44 88 ASP A C 1
ATOM 691 O O . ASP A 1 88 ? -1.952 -3.983 0.989 1.00 90.44 88 ASP A O 1
ATOM 695 N N . GLU A 1 89 ? -2.392 -2.017 1.978 1.00 92.75 89 GLU A N 1
ATOM 696 C CA . GLU A 1 89 ? -3.453 -2.531 2.854 1.00 92.75 89 GLU A CA 1
ATOM 697 C C . GLU A 1 89 ? -4.618 -3.108 2.041 1.00 92.75 89 GLU A C 1
ATOM 699 O O . GLU A 1 89 ? -5.069 -4.234 2.285 1.00 92.75 89 GLU A O 1
ATOM 704 N N . ALA A 1 90 ? -5.078 -2.357 1.038 1.00 93.25 90 ALA A N 1
ATOM 705 C CA . ALA A 1 90 ? -6.143 -2.797 0.150 1.00 93.25 90 ALA A CA 1
ATOM 706 C C . ALA A 1 90 ? -5.736 -4.033 -0.669 1.00 93.25 90 ALA A C 1
ATOM 708 O O . ALA A 1 90 ? -6.571 -4.916 -0.884 1.00 93.25 90 ALA A O 1
ATOM 709 N N . ASP A 1 91 ? -4.483 -4.136 -1.128 1.00 90.81 91 ASP A N 1
ATOM 710 C CA . ASP A 1 91 ? -3.995 -5.291 -1.892 1.00 90.81 91 ASP A CA 1
ATOM 711 C C . ASP A 1 91 ? -3.957 -6.558 -1.022 1.00 90.81 91 ASP A C 1
ATOM 713 O O . ASP A 1 91 ? -4.443 -7.610 -1.440 1.00 90.81 91 ASP A O 1
ATOM 717 N N . ILE A 1 92 ? -3.456 -6.440 0.213 1.00 91.19 92 ILE A N 1
ATOM 718 C CA . ILE A 1 92 ? -3.215 -7.572 1.121 1.00 91.19 92 ILE A CA 1
ATOM 719 C C . ILE A 1 92 ? -4.500 -8.095 1.776 1.00 91.19 92 ILE A C 1
ATOM 721 O O . ILE A 1 92 ? -4.654 -9.311 1.933 1.00 91.19 92 ILE A O 1
ATOM 725 N N . LEU A 1 93 ? -5.400 -7.207 2.208 1.00 93.31 93 LEU A N 1
ATOM 726 C CA . LEU A 1 93 ? -6.559 -7.594 3.022 1.00 93.31 93 LEU A CA 1
ATOM 727 C C . LEU A 1 93 ? -7.823 -7.851 2.198 1.00 93.31 93 LEU A C 1
ATOM 729 O O . LEU A 1 93 ? -8.542 -8.826 2.451 1.00 93.31 93 LEU A O 1
ATOM 733 N N . ALA A 1 94 ? -8.113 -6.982 1.228 1.00 93.88 94 ALA A N 1
ATOM 734 C CA . ALA A 1 94 ? -9.405 -6.977 0.554 1.00 93.88 94 ALA A CA 1
ATOM 735 C C . ALA A 1 94 ? -9.472 -7.984 -0.604 1.00 93.88 94 ALA A C 1
ATOM 737 O O . ALA A 1 94 ? -8.563 -8.077 -1.428 1.00 93.88 94 ALA A O 1
ATOM 738 N N . ASP A 1 95 ? -10.602 -8.679 -0.740 1.00 93.56 95 ASP A N 1
ATOM 739 C CA . ASP A 1 95 ? -10.883 -9.518 -1.918 1.00 93.56 95 ASP A CA 1
ATOM 740 C C . ASP A 1 95 ? -11.314 -8.678 -3.122 1.00 93.56 95 ASP A C 1
ATOM 742 O O . ASP A 1 95 ? -10.930 -8.929 -4.267 1.00 93.56 95 ASP A O 1
ATOM 746 N N . ARG A 1 96 ? -12.105 -7.637 -2.852 1.00 94.56 96 ARG A N 1
ATOM 747 C CA . ARG A 1 96 ? -12.621 -6.683 -3.832 1.00 94.56 96 ARG A CA 1
ATOM 748 C C . ARG A 1 96 ? -12.352 -5.273 -3.332 1.00 94.56 96 ARG A C 1
ATOM 750 O O . ARG A 1 96 ? -12.553 -4.991 -2.158 1.00 94.56 96 ARG A O 1
ATOM 757 N N . LYS A 1 97 ? -11.906 -4.406 -4.232 1.00 93.75 97 LYS A N 1
ATOM 758 C CA . LYS A 1 97 ? -11.644 -2.989 -3.990 1.00 93.75 97 LYS A CA 1
ATOM 759 C C . LYS A 1 97 ? -12.633 -2.164 -4.796 1.00 93.75 97 LYS A C 1
ATOM 761 O O . LYS A 1 97 ? -13.022 -2.570 -5.894 1.00 93.75 97 LYS A O 1
ATOM 766 N N . ALA A 1 98 ? -13.026 -1.031 -4.241 1.00 93.75 98 ALA A N 1
ATOM 767 C CA . ALA A 1 98 ? -13.866 -0.033 -4.874 1.00 93.75 98 ALA A CA 1
ATOM 768 C C . ALA A 1 98 ? -13.119 1.299 -4.806 1.00 93.75 98 ALA A C 1
ATOM 770 O O . ALA A 1 98 ? -12.781 1.745 -3.715 1.00 93.75 98 ALA A O 1
ATOM 771 N N . VAL A 1 99 ? -12.835 1.904 -5.958 1.00 90.62 99 VAL A N 1
ATOM 772 C CA . VAL A 1 99 ? -12.161 3.206 -6.028 1.00 90.62 99 VAL A CA 1
ATOM 773 C C . VAL A 1 99 ? -13.217 4.286 -6.204 1.00 90.62 99 VAL A C 1
ATOM 775 O O . VAL A 1 99 ? -13.983 4.265 -7.173 1.00 90.62 99 VAL A O 1
ATOM 778 N N . LEU A 1 100 ? -13.255 5.221 -5.259 1.00 89.75 100 LEU A N 1
ATOM 779 C CA . LEU A 1 100 ? -14.157 6.365 -5.254 1.00 89.75 100 LEU A CA 1
ATOM 780 C C . LEU A 1 100 ? -13.366 7.634 -5.592 1.00 89.75 100 LEU A C 1
ATOM 782 O O . LEU A 1 100 ? -12.302 7.859 -5.029 1.00 89.75 100 LEU A O 1
ATOM 786 N N . SER A 1 101 ? -13.890 8.470 -6.486 1.00 85.94 101 SER A N 1
ATOM 787 C CA . SER A 1 101 ? -13.309 9.776 -6.814 1.00 85.94 101 SER A CA 1
ATOM 788 C C . SER A 1 101 ? -14.422 10.775 -7.119 1.00 85.94 101 SER A C 1
ATOM 790 O O . SER A 1 101 ? -15.387 10.436 -7.806 1.00 85.94 101 SER A O 1
ATOM 792 N N . ASN A 1 102 ? -14.316 12.001 -6.592 1.00 87.19 102 ASN A N 1
ATOM 793 C CA . ASN A 1 102 ? -15.319 13.067 -6.753 1.00 87.19 102 ASN A CA 1
ATOM 794 C C . ASN A 1 102 ? -16.765 12.597 -6.452 1.00 87.19 102 ASN A C 1
ATOM 796 O O . ASN A 1 102 ? -17.697 12.879 -7.204 1.00 87.19 102 ASN A O 1
ATOM 800 N N . GLY A 1 103 ? -16.948 11.802 -5.389 1.00 87.50 103 GLY A N 1
ATOM 801 C CA . GLY A 1 103 ? -18.258 11.265 -4.991 1.00 87.50 103 GLY A CA 1
ATOM 802 C C . GLY A 1 103 ? -18.838 10.188 -5.919 1.00 87.50 103 GLY A C 1
ATOM 803 O O . GLY A 1 103 ? -19.976 9.769 -5.722 1.00 87.50 103 GLY A O 1
ATOM 804 N N . ARG A 1 104 ? -18.082 9.716 -6.920 1.00 89.44 104 ARG A N 1
ATOM 805 C CA . ARG A 1 104 ? -18.513 8.681 -7.871 1.00 89.44 104 ARG A CA 1
ATOM 806 C C . ARG A 1 104 ? -17.611 7.456 -7.810 1.00 89.44 104 ARG A C 1
ATOM 808 O O . ARG A 1 104 ? -16.396 7.551 -7.648 1.00 89.44 104 ARG A O 1
ATOM 815 N N . LEU A 1 105 ? -18.222 6.288 -7.971 1.00 90.12 105 LEU A N 1
ATOM 816 C CA . LEU A 1 105 ? -17.517 5.014 -8.039 1.00 90.12 105 LEU A CA 1
ATOM 817 C C . LEU A 1 105 ? -16.867 4.865 -9.418 1.00 90.12 105 LEU A C 1
ATOM 819 O O . LEU A 1 105 ? -17.567 4.718 -10.417 1.00 90.12 105 LEU A O 1
ATOM 823 N N . LYS A 1 106 ? -15.534 4.909 -9.477 1.00 88.62 106 LYS A N 1
ATOM 824 C CA . LYS A 1 106 ? -14.776 4.839 -10.736 1.00 88.62 106 LYS A CA 1
ATOM 825 C C . LYS A 1 106 ? -14.529 3.402 -11.178 1.00 88.62 106 LYS A C 1
ATOM 827 O O . LYS A 1 106 ? -14.705 3.067 -12.348 1.00 88.62 106 LYS A O 1
ATOM 832 N N . CYS A 1 107 ? -14.143 2.521 -10.257 1.00 87.94 107 CYS A N 1
ATOM 833 C CA . CYS A 1 107 ? -13.957 1.112 -10.582 1.00 87.94 107 CYS A CA 1
ATOM 834 C C . CYS A 1 107 ? -14.168 0.192 -9.378 1.00 87.94 107 CYS A C 1
ATOM 836 O O . CYS A 1 107 ? -14.045 0.601 -8.225 1.00 87.94 107 CYS A O 1
ATOM 838 N N . VAL A 1 108 ? -14.493 -1.070 -9.669 1.00 93.00 108 VAL A N 1
ATOM 839 C CA . VAL A 1 108 ? -14.628 -2.142 -8.679 1.00 93.00 108 VAL A CA 1
ATOM 840 C C . VAL A 1 108 ? -14.021 -3.420 -9.231 1.00 93.00 108 VAL A C 1
ATOM 842 O O . VAL A 1 108 ? -14.276 -3.782 -10.379 1.00 93.00 108 VAL A O 1
ATOM 845 N N . GLY A 1 109 ? -13.270 -4.144 -8.407 1.00 93.19 109 GLY A N 1
ATOM 846 C CA . GLY A 1 109 ? -12.770 -5.469 -8.764 1.00 93.19 109 GLY A CA 1
ATOM 847 C C . GLY A 1 109 ? -11.722 -6.000 -7.799 1.00 93.19 109 GLY A C 1
ATOM 848 O O . GLY A 1 109 ? -11.399 -5.358 -6.806 1.00 93.19 109 GLY A O 1
ATOM 849 N N . SER A 1 110 ? -11.197 -7.193 -8.075 1.00 92.19 110 SER A N 1
ATOM 850 C CA . SER A 1 110 ? -10.011 -7.703 -7.378 1.00 92.19 110 SER A CA 1
ATOM 851 C C . SER A 1 110 ? -8.758 -6.940 -7.817 1.00 92.19 110 SER A C 1
ATOM 853 O O . SER A 1 110 ? -8.762 -6.291 -8.865 1.00 92.19 110 SER A O 1
ATOM 855 N N . SER A 1 111 ? -7.659 -7.055 -7.067 1.00 88.12 111 SER A N 1
ATOM 856 C CA . SER A 1 111 ? -6.392 -6.419 -7.458 1.00 88.12 111 SER A CA 1
ATOM 857 C C . SER A 1 111 ? -5.945 -6.834 -8.851 1.00 88.12 111 SER A C 1
ATOM 859 O O . SER A 1 111 ? -5.573 -5.989 -9.654 1.00 88.12 111 SER A O 1
ATOM 861 N N . LEU A 1 112 ? -6.026 -8.133 -9.157 1.00 84.62 112 LEU A N 1
ATOM 862 C CA . LEU A 1 112 ? -5.636 -8.657 -10.461 1.00 84.62 112 LEU A CA 1
ATOM 863 C C . LEU A 1 112 ? -6.525 -8.102 -11.577 1.00 84.62 112 LEU A C 1
ATOM 865 O O . LEU A 1 112 ? -6.021 -7.756 -12.639 1.00 84.62 112 LEU A O 1
ATOM 869 N N . PHE A 1 113 ? -7.835 -7.992 -11.340 1.00 87.38 113 PHE A N 1
ATOM 870 C CA . PHE A 1 113 ? -8.760 -7.419 -12.315 1.00 87.38 113 PHE A CA 1
ATOM 871 C C . PHE A 1 113 ? -8.478 -5.934 -12.566 1.00 87.38 113 PHE A C 1
ATOM 873 O O . PHE A 1 113 ? -8.447 -5.507 -13.717 1.00 87.38 113 PHE A O 1
ATOM 880 N N . LEU A 1 114 ? -8.258 -5.151 -11.506 1.00 86.56 114 LEU A N 1
ATOM 881 C CA . LEU A 1 114 ? -7.985 -3.719 -11.623 1.00 86.56 114 LEU A CA 1
ATOM 882 C C . LEU A 1 114 ? -6.644 -3.465 -12.311 1.00 86.56 114 LEU A C 1
ATOM 884 O O . LEU A 1 114 ? -6.602 -2.702 -13.274 1.00 86.56 114 LEU A O 1
ATOM 888 N N . LYS A 1 115 ? -5.592 -4.190 -11.909 1.00 84.31 115 LYS A N 1
ATOM 889 C CA . LYS A 1 115 ? -4.302 -4.193 -12.608 1.00 84.31 115 LYS A CA 1
ATOM 890 C C . LYS A 1 115 ? -4.503 -4.586 -14.075 1.00 84.31 115 LYS A C 1
ATOM 892 O O . LYS A 1 115 ? -4.034 -3.875 -14.946 1.00 84.31 115 LYS A O 1
ATOM 897 N N . ARG A 1 116 ? -5.303 -5.617 -14.389 1.00 79.31 116 ARG A N 1
ATOM 898 C CA . ARG A 1 116 ? -5.607 -6.022 -15.781 1.00 79.31 116 ARG A CA 1
ATOM 899 C C . ARG A 1 116 ? -6.232 -4.930 -16.615 1.00 79.31 116 ARG A C 1
ATOM 901 O O . ARG A 1 116 ? -5.757 -4.653 -17.710 1.00 79.31 116 ARG A O 1
ATOM 908 N N . LYS A 1 117 ? -7.320 -4.366 -16.107 1.00 80.25 117 LYS A N 1
ATOM 909 C CA . LYS A 1 117 ? -8.132 -3.401 -16.837 1.00 80.25 117 LYS A CA 1
ATOM 910 C C . LYS A 1 117 ? -7.359 -2.113 -17.117 1.00 80.25 117 LYS A C 1
ATOM 912 O O . LYS A 1 117 ? -7.523 -1.540 -18.186 1.00 80.25 117 LYS A O 1
ATOM 917 N N . TRP A 1 118 ? -6.530 -1.680 -16.169 1.00 75.19 118 TRP A N 1
ATOM 918 C CA . TRP A 1 118 ? -5.906 -0.356 -16.201 1.00 75.19 118 TRP A CA 1
ATOM 919 C C . TRP A 1 118 ? -4.411 -0.371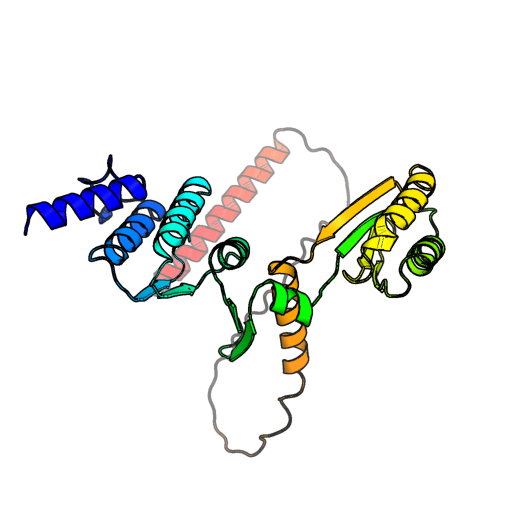 -16.541 1.00 75.19 118 TRP A C 1
ATOM 921 O O . TRP A 1 118 ? -3.863 0.661 -16.935 1.00 75.19 118 TRP A O 1
ATOM 931 N N . GLY A 1 119 ? -3.761 -1.533 -16.498 1.00 67.62 119 GLY A N 1
ATOM 932 C CA . GLY A 1 119 ? -2.370 -1.695 -16.909 1.00 67.62 119 GLY A CA 1
ATOM 933 C C . GLY A 1 119 ? -1.775 -3.015 -16.437 1.00 67.62 119 GLY A C 1
ATOM 934 O O . GLY A 1 119 ? -1.017 -3.034 -15.476 1.00 67.62 119 GLY A O 1
ATOM 935 N N . ILE A 1 120 ? -2.100 -4.129 -17.104 1.00 65.06 120 ILE A N 1
ATOM 936 C CA . ILE A 1 120 ? -1.339 -5.369 -16.916 1.00 65.06 120 ILE A CA 1
ATOM 937 C C . ILE A 1 120 ? -0.050 -5.200 -17.707 1.00 65.06 120 ILE A C 1
ATOM 939 O O . ILE A 1 120 ? -0.005 -5.374 -18.923 1.00 65.06 120 ILE A O 1
ATOM 943 N N . GLY A 1 121 ? 1.003 -4.806 -17.004 1.00 76.94 121 GLY A N 1
ATOM 944 C CA . GLY A 1 121 ? 2.339 -4.968 -17.521 1.00 76.94 121 GLY A CA 1
ATOM 945 C C . GLY A 1 121 ? 3.421 -4.997 -16.459 1.00 76.94 121 GLY A C 1
ATOM 946 O O . GLY A 1 121 ? 3.209 -4.745 -15.273 1.00 76.94 121 GLY A O 1
ATOM 947 N N . TYR A 1 122 ? 4.608 -5.317 -16.934 1.00 86.44 122 TYR A N 1
ATOM 948 C CA . TYR A 1 122 ? 5.848 -5.025 -16.260 1.00 86.44 122 TYR A CA 1
ATOM 949 C C . TYR A 1 122 ? 6.373 -3.690 -16.764 1.00 86.44 122 TYR A C 1
ATOM 951 O O . TYR A 1 122 ? 6.291 -3.386 -17.954 1.00 86.44 122 TYR A O 1
ATOM 959 N N . HIS A 1 123 ? 6.925 -2.897 -15.863 1.00 89.00 123 HIS A N 1
ATOM 960 C CA . HIS A 1 123 ? 7.664 -1.698 -16.197 1.00 89.00 123 HIS A CA 1
ATOM 961 C C . HIS A 1 123 ? 9.143 -2.057 -16.243 1.00 89.00 123 HIS A C 1
ATOM 963 O O . HIS A 1 123 ? 9.775 -2.254 -15.207 1.00 89.00 123 HIS A O 1
ATOM 969 N N . LEU A 1 124 ? 9.683 -2.167 -17.453 1.00 91.44 124 LEU A N 1
ATOM 970 C CA . LEU A 1 124 ? 11.117 -2.268 -17.677 1.00 91.44 124 LEU A CA 1
ATOM 971 C C . LEU A 1 124 ? 11.681 -0.848 -17.667 1.00 91.44 124 LEU A C 1
ATOM 973 O O . LEU A 1 124 ? 11.463 -0.082 -18.607 1.00 91.44 124 LEU A O 1
ATOM 977 N N . ARG A 1 125 ? 12.359 -0.493 -16.578 1.00 92.31 125 ARG A N 1
ATOM 978 C CA . ARG A 1 125 ? 13.054 0.784 -16.407 1.00 92.31 125 ARG A CA 1
ATOM 979 C C . ARG A 1 125 ? 14.530 0.565 -16.665 1.00 92.31 125 ARG A C 1
ATOM 981 O O . ARG A 1 125 ? 15.100 -0.398 -16.162 1.00 92.31 125 ARG A O 1
ATOM 988 N N . MET A 1 126 ? 15.148 1.448 -17.426 1.00 92.75 126 MET A N 1
ATOM 989 C CA . MET A 1 126 ? 16.573 1.372 -17.709 1.00 92.75 126 MET A CA 1
ATOM 990 C C . MET A 1 126 ? 17.200 2.749 -17.719 1.00 92.75 126 MET A C 1
ATOM 992 O O . MET A 1 126 ? 16.609 3.695 -18.238 1.00 92.75 126 MET A O 1
ATOM 996 N N . GLN A 1 127 ? 18.408 2.800 -17.176 1.00 92.44 127 GLN A N 1
ATOM 997 C CA . GLN A 1 127 ? 19.290 3.938 -17.273 1.00 92.44 127 GLN A CA 1
ATOM 998 C C . GLN A 1 127 ? 20.247 3.707 -18.442 1.00 92.44 127 GLN A C 1
ATOM 1000 O O . GLN A 1 127 ? 20.933 2.681 -18.500 1.00 92.44 127 GLN A O 1
ATOM 1005 N N . VAL A 1 128 ? 20.284 4.648 -19.374 1.00 91.62 128 VAL A N 1
ATOM 1006 C CA . VAL A 1 128 ? 21.065 4.580 -20.610 1.00 91.62 128 VAL A CA 1
ATOM 1007 C C . VAL A 1 128 ? 22.153 5.642 -20.624 1.00 91.62 128 VAL A C 1
ATOM 1009 O O . VAL A 1 128 ? 22.031 6.700 -20.008 1.00 91.62 128 VAL A O 1
ATOM 1012 N N . SER A 1 129 ? 23.235 5.354 -21.339 1.00 88.81 129 SER A N 1
ATOM 1013 C CA . SER A 1 129 ? 24.301 6.324 -21.577 1.00 88.81 129 SER A CA 1
ATOM 1014 C C . SER A 1 129 ? 23.770 7.509 -22.407 1.00 88.81 129 SER A C 1
ATOM 1016 O O . SER A 1 129 ? 23.003 7.281 -23.343 1.00 88.81 129 SER A O 1
ATOM 1018 N N . PRO A 1 130 ? 24.225 8.758 -22.182 1.00 83.75 130 PRO A N 1
ATOM 1019 C CA . PRO A 1 130 ? 23.770 9.927 -22.954 1.00 83.75 130 PRO A CA 1
ATOM 1020 C C . PRO A 1 130 ? 24.045 9.843 -24.466 1.00 83.75 130 PRO A C 1
ATOM 1022 O O . PRO A 1 130 ? 23.420 10.538 -25.261 1.00 83.75 130 PRO A O 1
ATOM 1025 N N . SER A 1 131 ? 25.005 9.007 -24.870 1.00 81.44 131 SER A N 1
ATOM 1026 C CA . SER A 1 131 ? 25.350 8.728 -26.269 1.00 81.44 131 SER A CA 1
ATOM 1027 C C . SER A 1 131 ? 24.505 7.618 -26.905 1.00 81.44 131 SER A C 1
ATOM 1029 O O . SER A 1 131 ? 24.719 7.286 -28.070 1.00 81.44 131 SER A O 1
ATOM 1031 N N . CYS A 1 132 ? 23.593 7.004 -26.150 1.00 81.69 132 CYS A N 1
ATOM 1032 C CA . CYS A 1 132 ? 22.790 5.885 -26.615 1.00 81.69 132 CYS A CA 1
ATOM 1033 C C . CYS A 1 132 ? 21.658 6.354 -27.538 1.00 81.69 132 CYS A C 1
ATOM 1035 O O . CYS A 1 132 ? 20.993 7.358 -27.281 1.00 81.69 132 CYS A O 1
ATOM 1037 N N . ASN A 1 133 ? 21.393 5.587 -28.600 1.00 84.50 133 ASN A N 1
ATOM 1038 C CA . ASN A 1 133 ? 20.206 5.790 -29.419 1.00 84.50 133 ASN A CA 1
ATOM 1039 C C . ASN A 1 133 ? 18.995 5.043 -28.811 1.00 84.50 133 ASN A C 1
ATOM 1041 O O . ASN A 1 133 ? 18.950 3.807 -28.879 1.00 84.50 133 ASN A O 1
ATOM 1045 N N . PRO A 1 134 ? 17.971 5.750 -28.291 1.00 84.25 134 PRO A N 1
ATOM 1046 C CA . PRO A 1 134 ? 16.806 5.115 -27.674 1.00 84.25 134 PRO A CA 1
ATOM 1047 C C . PRO A 1 134 ? 15.977 4.280 -28.662 1.00 84.25 134 PRO A C 1
ATOM 1049 O O . PRO A 1 134 ? 15.301 3.331 -28.254 1.00 84.25 134 PRO A O 1
ATOM 1052 N N . ASP A 1 135 ? 16.029 4.582 -29.961 1.00 87.44 135 ASP A N 1
ATOM 1053 C CA . ASP A 1 135 ? 15.290 3.837 -30.986 1.00 87.44 135 ASP A CA 1
ATOM 1054 C C . ASP A 1 135 ? 15.930 2.466 -31.263 1.00 87.44 135 ASP A C 1
ATOM 1056 O O . ASP A 1 135 ? 15.226 1.490 -31.540 1.00 87.44 135 ASP A O 1
ATOM 1060 N N . ALA A 1 136 ? 17.255 2.357 -31.108 1.00 87.44 136 ALA A N 1
ATOM 1061 C CA . ALA A 1 136 ? 17.961 1.084 -31.220 1.00 87.44 136 ALA A CA 1
ATOM 1062 C C . ALA A 1 136 ? 17.550 0.132 -30.088 1.00 87.44 136 ALA A C 1
ATOM 1064 O O . ALA A 1 136 ? 17.229 -1.027 -30.342 1.00 87.44 136 ALA A O 1
ATOM 1065 N N . ILE A 1 137 ? 17.475 0.637 -28.852 1.00 88.44 137 ILE A N 1
ATOM 1066 C CA . ILE A 1 137 ? 16.985 -0.132 -27.700 1.00 88.44 137 ILE A CA 1
ATOM 1067 C C . ILE A 1 137 ? 15.512 -0.506 -27.878 1.00 88.44 137 ILE A C 1
ATOM 1069 O O . ILE A 1 137 ? 15.132 -1.654 -27.654 1.00 88.44 137 ILE A O 1
ATOM 1073 N N . THR A 1 138 ? 14.685 0.442 -28.327 1.00 90.06 138 THR A N 1
ATOM 1074 C CA . THR A 1 138 ? 13.260 0.191 -28.586 1.00 9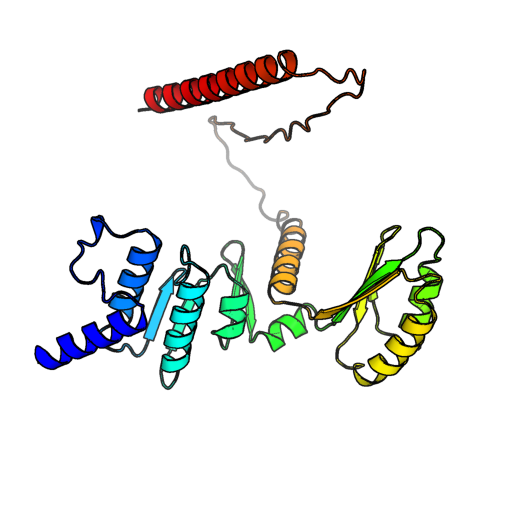0.06 138 THR A CA 1
ATOM 1075 C C . THR A 1 138 ? 13.073 -0.949 -29.590 1.00 90.06 138 THR A C 1
ATOM 1077 O O . THR A 1 138 ? 12.234 -1.820 -29.369 1.00 90.06 138 THR A O 1
ATOM 1080 N N . SER A 1 139 ? 13.895 -0.993 -30.643 1.00 90.62 139 SER A N 1
ATOM 1081 C CA . SER A 1 139 ? 13.853 -2.050 -31.660 1.00 90.62 139 SER A CA 1
ATOM 1082 C C . SER A 1 139 ? 14.199 -3.429 -31.085 1.00 90.62 139 SER A C 1
ATOM 1084 O O . SER A 1 139 ? 13.489 -4.390 -31.363 1.00 90.62 139 SER A O 1
ATOM 1086 N N . ILE A 1 140 ? 15.222 -3.527 -30.226 1.00 89.25 140 ILE A N 1
ATOM 1087 C CA . ILE A 1 140 ? 15.614 -4.788 -29.559 1.00 89.25 140 ILE A CA 1
ATOM 1088 C C . ILE A 1 140 ? 14.480 -5.309 -28.670 1.00 89.25 140 ILE A C 1
ATOM 1090 O O . ILE A 1 140 ? 14.166 -6.500 -28.664 1.00 89.25 140 ILE A O 1
ATOM 1094 N N . ILE A 1 141 ? 13.847 -4.409 -27.914 1.00 90.75 141 ILE A N 1
ATOM 1095 C CA . ILE A 1 141 ? 12.735 -4.777 -27.034 1.00 90.75 141 ILE A CA 1
ATOM 1096 C C . ILE A 1 141 ? 11.539 -5.241 -27.867 1.00 90.75 141 ILE A C 1
ATOM 1098 O O . ILE A 1 141 ? 10.925 -6.248 -27.529 1.00 90.75 141 ILE A O 1
ATOM 1102 N N . GLN A 1 142 ? 11.228 -4.550 -28.966 1.00 90.94 142 GLN A N 1
ATOM 1103 C CA . GLN A 1 142 ? 10.123 -4.909 -29.858 1.00 90.94 142 GLN A CA 1
ATOM 1104 C C . GLN A 1 142 ? 10.375 -6.185 -30.670 1.00 90.94 142 GLN A C 1
ATOM 1106 O O . GLN A 1 142 ? 9.415 -6.866 -31.026 1.00 90.94 142 GLN A O 1
ATOM 1111 N N . GLU A 1 143 ? 11.633 -6.548 -30.918 1.00 91.12 143 GLU A N 1
ATOM 1112 C CA . GLU A 1 143 ? 12.006 -7.828 -31.532 1.00 91.12 143 GLU A CA 1
ATOM 1113 C C . GLU A 1 143 ? 11.569 -9.018 -30.663 1.00 91.12 143 GLU A C 1
ATOM 1115 O O . GLU A 1 143 ? 11.006 -9.985 -31.173 1.00 91.12 143 GLU A O 1
ATOM 1120 N N . HIS A 1 144 ? 11.752 -8.918 -29.343 1.00 88.56 144 HIS A N 1
ATOM 1121 C CA . HIS A 1 144 ? 11.384 -9.977 -28.393 1.00 88.56 144 HIS A CA 1
ATOM 1122 C C . HIS A 1 144 ? 9.925 -9.852 -27.942 1.00 88.56 144 HIS A C 1
ATOM 1124 O O . HIS A 1 144 ? 9.213 -10.843 -27.781 1.00 88.56 144 HIS A O 1
ATOM 1130 N N . VAL A 1 145 ? 9.465 -8.618 -27.731 1.00 89.75 145 VAL A N 1
ATOM 1131 C CA . VAL A 1 145 ? 8.142 -8.281 -27.202 1.00 89.75 145 VAL A CA 1
ATOM 1132 C C . VAL A 1 145 ? 7.530 -7.182 -28.069 1.00 89.75 145 VAL A C 1
ATOM 1134 O O . VAL A 1 145 ? 7.557 -6.001 -27.733 1.00 89.75 145 VAL A O 1
ATOM 1137 N N . SER A 1 146 ? 6.917 -7.572 -29.185 1.00 84.75 146 SER A N 1
ATOM 1138 C CA . SER A 1 146 ? 6.336 -6.641 -30.171 1.00 84.75 146 SER A CA 1
ATOM 1139 C C . SER A 1 146 ? 5.258 -5.708 -29.610 1.00 84.75 146 SER A C 1
ATOM 1141 O O . SER A 1 146 ? 5.066 -4.595 -30.089 1.00 84.75 146 SER A O 1
ATOM 1143 N N . SER A 1 147 ? 4.572 -6.138 -28.558 1.00 84.19 147 SER A N 1
ATOM 1144 C CA . SER A 1 147 ? 3.556 -5.379 -27.827 1.00 84.19 147 SER A CA 1
ATOM 1145 C C . SER A 1 147 ? 4.123 -4.424 -26.764 1.00 84.19 147 SER A C 1
ATOM 1147 O O . SER A 1 147 ? 3.349 -3.827 -26.016 1.00 84.19 147 SER A O 1
ATOM 1149 N N . ALA A 1 148 ? 5.448 -4.297 -26.643 1.00 87.19 148 ALA A N 1
ATOM 1150 C CA . ALA A 1 148 ? 6.077 -3.375 -25.705 1.00 87.19 148 ALA A CA 1
ATOM 1151 C C . ALA A 1 148 ? 5.817 -1.916 -26.104 1.00 87.19 148 ALA A C 1
ATOM 1153 O O . ALA A 1 148 ? 6.096 -1.498 -27.231 1.00 87.19 148 ALA A O 1
ATOM 1154 N N . LYS A 1 149 ? 5.318 -1.118 -25.154 1.00 87.06 149 LYS A N 1
ATOM 1155 C CA . LYS A 1 149 ? 5.051 0.312 -25.353 1.00 87.06 149 LYS A CA 1
ATOM 1156 C C . LYS A 1 149 ? 6.066 1.151 -24.589 1.00 87.06 149 LYS A C 1
ATOM 1158 O O . LYS A 1 149 ? 6.257 0.938 -23.396 1.00 87.06 149 LYS A O 1
ATOM 1163 N N . LEU A 1 150 ? 6.681 2.126 -25.254 1.00 87.19 150 LEU A N 1
ATOM 1164 C CA . LEU A 1 150 ? 7.500 3.133 -24.584 1.00 87.19 150 LEU A CA 1
ATOM 1165 C C . LEU A 1 150 ? 6.581 4.115 -23.845 1.00 87.19 150 LEU A C 1
ATOM 1167 O O . LEU A 1 150 ? 5.746 4.773 -24.466 1.00 87.19 150 LEU A O 1
ATOM 1171 N N . SER A 1 151 ? 6.726 4.176 -22.526 1.00 83.12 151 SER A N 1
ATOM 1172 C CA . SER A 1 151 ? 5.901 5.000 -21.636 1.00 83.12 151 SER A CA 1
ATOM 1173 C C . SER A 1 151 ? 6.611 6.298 -21.251 1.00 83.12 151 SER A C 1
ATOM 1175 O O . SER A 1 151 ? 5.971 7.343 -21.207 1.00 83.12 151 SER A O 1
ATOM 1177 N N . THR A 1 152 ? 7.934 6.253 -21.056 1.00 81.81 152 THR A N 1
ATOM 1178 C CA . THR A 1 152 ? 8.749 7.429 -20.704 1.00 81.81 152 THR A CA 1
ATOM 1179 C C . THR A 1 152 ? 10.036 7.440 -21.517 1.00 81.81 152 THR A C 1
ATOM 1181 O O . THR A 1 152 ? 10.719 6.415 -21.589 1.00 81.81 152 THR A O 1
ATOM 1184 N N . ARG A 1 153 ? 10.375 8.598 -22.098 1.00 85.38 153 ARG A N 1
ATOM 1185 C CA . ARG A 1 153 ? 11.626 8.847 -22.827 1.00 85.38 153 ARG A CA 1
ATOM 1186 C C . ARG A 1 153 ? 12.312 10.091 -22.262 1.00 85.38 153 ARG A C 1
ATOM 1188 O O . ARG A 1 153 ? 11.920 11.203 -22.601 1.00 85.38 153 ARG A O 1
ATOM 1195 N N . ASN A 1 154 ? 13.346 9.883 -21.455 1.00 84.44 154 ASN A N 1
ATOM 1196 C CA . ASN A 1 154 ? 14.279 10.917 -21.011 1.00 84.44 154 ASN A CA 1
ATOM 1197 C C . ASN A 1 154 ? 15.665 10.660 -21.629 1.00 84.44 154 ASN A C 1
ATOM 1199 O O . ASN A 1 154 ? 15.891 9.615 -22.236 1.00 84.44 154 ASN A O 1
ATOM 1203 N N . VAL A 1 155 ? 16.592 11.613 -21.482 1.00 80.44 155 VAL A N 1
ATOM 1204 C CA . VAL A 1 155 ? 17.961 11.504 -22.034 1.00 80.44 155 VAL A CA 1
ATOM 1205 C C . VAL A 1 155 ? 18.717 10.312 -21.443 1.00 80.44 155 VAL A C 1
ATOM 1207 O O . VAL A 1 155 ? 19.427 9.622 -22.165 1.00 80.44 155 VAL A O 1
ATOM 1210 N N . GLU A 1 156 ? 18.532 10.057 -20.149 1.00 87.81 156 GLU A N 1
ATOM 1211 C CA . GLU A 1 156 ? 19.237 8.997 -19.420 1.00 87.81 156 GLU A CA 1
ATOM 1212 C C . GLU A 1 156 ? 18.304 7.890 -18.921 1.00 87.81 156 GLU A C 1
ATOM 1214 O O . GLU A 1 156 ? 18.796 6.848 -18.516 1.00 87.81 156 GLU A O 1
ATOM 1219 N N . ASP A 1 157 ? 16.978 8.063 -18.992 1.00 90.50 157 ASP A N 1
ATOM 1220 C CA . ASP A 1 157 ? 16.006 7.081 -18.495 1.00 90.50 157 ASP A CA 1
ATOM 1221 C C . ASP A 1 157 ? 14.990 6.694 -19.570 1.00 90.50 157 ASP A C 1
ATOM 1223 O O . ASP A 1 157 ? 14.298 7.543 -20.141 1.00 90.50 157 ASP A O 1
ATOM 1227 N N . LEU A 1 158 ? 14.818 5.390 -19.779 1.00 90.94 158 LEU A N 1
ATOM 1228 C CA . LEU A 1 158 ? 13.758 4.832 -20.616 1.00 90.94 158 LEU A CA 1
ATOM 1229 C C . LEU A 1 158 ? 12.868 3.912 -19.782 1.00 90.94 158 LEU A C 1
ATOM 1231 O O . LEU A 1 158 ? 13.347 3.100 -18.990 1.00 90.94 158 LEU A O 1
ATOM 1235 N N . THR A 1 159 ? 11.551 4.020 -19.964 1.00 90.38 159 THR A N 1
ATOM 1236 C CA . THR A 1 159 ? 10.581 3.121 -19.321 1.00 90.38 159 THR A CA 1
ATOM 1237 C C . THR A 1 159 ? 9.654 2.507 -20.353 1.00 90.38 159 THR A C 1
ATOM 1239 O O . THR A 1 159 ? 8.933 3.221 -21.051 1.00 90.38 159 THR A O 1
ATOM 1242 N N . PHE A 1 160 ? 9.622 1.178 -20.397 1.00 89.81 160 PHE A N 1
ATOM 1243 C CA . PHE A 1 160 ? 8.754 0.395 -21.267 1.00 89.81 160 PHE A CA 1
ATOM 1244 C C . PHE A 1 160 ? 7.708 -0.357 -20.453 1.00 89.81 160 PHE A C 1
ATOM 1246 O O . PHE A 1 160 ? 7.997 -0.868 -19.374 1.00 89.81 160 PHE A O 1
ATOM 1253 N N . THR A 1 161 ? 6.499 -0.465 -20.991 1.00 88.50 161 THR A N 1
ATOM 1254 C CA . THR A 1 161 ? 5.445 -1.337 -20.476 1.00 88.50 161 THR A CA 1
ATOM 1255 C C . THR A 1 161 ? 5.404 -2.614 -21.310 1.00 88.50 161 THR A C 1
ATOM 1257 O O . THR A 1 161 ? 5.123 -2.569 -22.508 1.00 88.50 161 THR A O 1
ATOM 1260 N N . LEU A 1 162 ? 5.687 -3.747 -20.670 1.00 88.81 162 LEU A N 1
ATOM 1261 C CA . LEU A 1 162 ? 5.694 -5.086 -21.258 1.00 88.81 162 LEU A CA 1
ATOM 1262 C C . LEU A 1 162 ? 4.443 -5.852 -20.804 1.00 88.81 162 LEU A C 1
ATOM 1264 O O . LEU A 1 162 ? 4.159 -5.839 -19.611 1.00 88.81 162 LEU A O 1
ATOM 1268 N N . PRO A 1 163 ? 3.695 -6.548 -21.673 1.00 85.12 163 PRO A N 1
ATOM 1269 C CA . PRO A 1 163 ? 2.539 -7.328 -21.237 1.00 85.12 163 PRO A CA 1
ATOM 1270 C C . PRO A 1 163 ? 2.936 -8.623 -20.522 1.00 85.12 163 PRO A C 1
ATOM 1272 O O . PRO A 1 163 ? 4.002 -9.186 -20.760 1.00 85.12 163 PRO A O 1
ATOM 1275 N N . PHE A 1 164 ? 2.027 -9.141 -19.694 1.00 77.81 164 PHE A N 1
ATOM 1276 C CA . PHE A 1 164 ? 2.219 -10.413 -18.987 1.00 77.81 164 PHE A CA 1
ATOM 1277 C C . PHE A 1 164 ? 2.139 -11.643 -19.901 1.00 77.81 164 PHE A C 1
ATOM 1279 O O . PHE A 1 164 ? 2.783 -12.648 -19.619 1.00 77.81 164 PHE A O 1
ATOM 1286 N N . ASP A 1 165 ? 1.393 -11.565 -21.006 1.00 79.62 165 ASP A N 1
ATOM 1287 C CA . ASP A 1 165 ? 1.159 -12.705 -21.909 1.00 79.62 165 ASP A CA 1
ATOM 1288 C C . ASP A 1 165 ? 2.424 -13.149 -22.670 1.00 79.62 165 ASP A C 1
ATOM 1290 O O . ASP A 1 165 ? 2.431 -14.185 -23.331 1.00 79.62 165 ASP A O 1
ATOM 1294 N N . LYS A 1 166 ? 3.499 -12.354 -22.598 1.00 80.25 166 LYS A N 1
ATOM 1295 C CA . LYS A 1 166 ? 4.802 -12.610 -23.225 1.00 80.25 166 LYS A CA 1
ATOM 1296 C C . LYS A 1 166 ? 5.913 -12.823 -22.197 1.00 80.25 166 LYS A C 1
ATOM 1298 O O . LYS A 1 166 ? 7.075 -12.577 -22.490 1.00 80.25 166 LYS A O 1
ATOM 1303 N N . MET A 1 167 ? 5.571 -13.288 -20.994 1.00 82.69 167 MET A N 1
ATOM 1304 C CA . MET A 1 167 ? 6.571 -13.568 -19.958 1.00 82.69 167 MET A CA 1
ATOM 1305 C C . MET A 1 167 ? 7.620 -14.595 -20.421 1.00 82.69 167 MET A C 1
ATOM 1307 O O . MET A 1 167 ? 8.782 -14.488 -20.043 1.00 82.69 167 MET A O 1
ATOM 1311 N N . ASP A 1 168 ? 7.244 -15.534 -21.293 1.00 86.50 168 ASP A N 1
ATOM 1312 C CA . ASP A 1 168 ? 8.153 -16.570 -21.799 1.00 86.50 168 ASP A CA 1
ATOM 1313 C C . ASP A 1 168 ? 9.330 -16.011 -22.616 1.00 86.50 168 ASP A C 1
ATOM 1315 O O . ASP A 1 168 ? 10.381 -16.637 -22.664 1.00 86.50 168 ASP A O 1
ATOM 1319 N N . SER A 1 169 ? 9.192 -14.824 -23.224 1.00 88.62 169 SER A N 1
ATOM 1320 C CA . SER A 1 169 ? 10.263 -14.178 -24.000 1.00 88.62 169 SER A CA 1
ATOM 1321 C C . SER A 1 169 ? 11.136 -13.236 -23.165 1.00 88.62 169 SER A C 1
ATOM 1323 O O . SER A 1 169 ? 12.045 -12.597 -23.695 1.00 88.62 169 SER A O 1
ATOM 1325 N N . PHE A 1 170 ? 10.857 -13.098 -21.864 1.00 90.31 170 PHE A N 1
ATOM 1326 C CA . PHE A 1 170 ? 11.622 -12.218 -20.980 1.00 90.31 170 PHE A CA 1
ATOM 1327 C C . PHE A 1 170 ? 13.055 -12.705 -20.732 1.00 90.31 170 PHE A C 1
ATOM 1329 O O . PHE A 1 170 ? 13.942 -11.857 -20.749 1.00 90.31 170 PHE A O 1
ATOM 1336 N N . PRO A 1 171 ? 13.334 -14.010 -20.534 1.00 92.56 171 PRO A N 1
ATOM 1337 C CA . PRO A 1 171 ? 14.707 -14.486 -20.378 1.00 92.56 171 PRO A CA 1
ATOM 1338 C C . PRO A 1 171 ? 15.591 -14.137 -21.581 1.00 92.56 171 PRO A C 1
ATOM 1340 O O . PRO A 1 171 ? 16.693 -13.625 -21.395 1.00 92.56 171 PRO A O 1
ATOM 1343 N N . ASP A 1 172 ? 15.080 -14.334 -22.800 1.00 92.25 172 ASP A N 1
ATOM 1344 C CA . ASP A 1 172 ? 15.800 -14.002 -24.032 1.00 92.25 172 ASP A CA 1
ATOM 1345 C C . ASP A 1 172 ? 16.031 -12.489 -24.138 1.00 92.25 172 ASP A C 1
ATOM 1347 O O . ASP A 1 172 ? 17.162 -12.050 -24.357 1.00 92.25 172 ASP A O 1
ATOM 1351 N N . LEU A 1 173 ? 14.994 -11.687 -23.861 1.00 92.31 173 LEU A N 1
ATOM 1352 C CA . LEU A 1 173 ? 15.100 -10.228 -23.793 1.00 92.31 173 LEU A CA 1
ATOM 1353 C C . LEU A 1 173 ? 16.182 -9.782 -22.798 1.00 92.31 173 LEU A C 1
ATOM 1355 O O . LEU A 1 173 ? 17.036 -8.973 -23.152 1.00 92.31 173 LEU A O 1
ATOM 1359 N N . PHE A 1 174 ? 16.167 -10.298 -21.567 1.00 93.06 174 PHE A N 1
ATOM 1360 C CA . PHE A 1 174 ? 17.148 -9.933 -20.542 1.00 93.06 174 PHE A CA 1
ATOM 1361 C C . PHE A 1 174 ? 18.557 -10.365 -20.940 1.00 93.06 174 PHE A C 1
ATOM 1363 O O . PHE A 1 174 ? 19.481 -9.575 -20.797 1.00 93.06 174 PHE A O 1
ATOM 1370 N N . SER A 1 175 ? 18.716 -11.538 -21.559 1.00 91.88 175 SER A N 1
ATOM 1371 C CA . SER A 1 175 ? 20.018 -11.985 -22.064 1.00 91.88 175 SER A CA 1
ATOM 1372 C C . SER A 1 175 ? 20.595 -11.050 -23.137 1.00 91.88 175 SER A C 1
ATOM 1374 O O . SER A 1 175 ? 21.802 -10.808 -23.166 1.00 91.88 175 SER A O 1
ATOM 1376 N N . HIS A 1 176 ? 19.745 -10.485 -24.000 1.00 90.62 176 HIS A N 1
ATOM 1377 C CA . HIS A 1 176 ? 20.145 -9.497 -25.002 1.00 90.62 176 HIS A CA 1
ATOM 1378 C C . HIS A 1 176 ? 20.433 -8.124 -24.388 1.00 90.62 176 HIS A C 1
ATOM 1380 O O . HIS A 1 176 ? 21.371 -7.448 -24.815 1.00 90.62 176 HIS A O 1
ATOM 1386 N N . LEU A 1 177 ? 19.664 -7.708 -23.378 1.00 91.00 177 LEU A N 1
ATOM 1387 C CA . LEU A 1 177 ? 19.932 -6.466 -22.651 1.00 91.00 177 LEU A CA 1
ATOM 1388 C C . LEU A 1 177 ? 21.245 -6.557 -21.866 1.00 91.00 177 LEU A C 1
ATOM 1390 O O . LEU A 1 177 ? 22.035 -5.619 -21.924 1.00 91.00 177 LEU A O 1
ATOM 1394 N N . ASP A 1 178 ? 21.531 -7.694 -21.228 1.00 91.88 178 ASP A N 1
ATOM 1395 C CA . ASP A 1 178 ? 22.762 -7.937 -20.466 1.00 91.88 178 ASP A CA 1
ATOM 1396 C C . ASP A 1 178 ? 24.024 -7.793 -21.329 1.00 91.88 178 ASP A C 1
ATOM 1398 O O . ASP A 1 178 ? 25.034 -7.267 -20.867 1.00 91.88 178 ASP A O 1
ATOM 1402 N N . GLN A 1 179 ? 23.970 -8.170 -22.612 1.00 89.44 179 GLN A N 1
ATOM 1403 C CA . GLN A 1 179 ? 25.090 -7.990 -23.551 1.00 89.44 179 GLN A CA 1
ATOM 1404 C C . GLN A 1 179 ? 25.377 -6.519 -23.887 1.00 89.44 179 GLN A C 1
ATOM 1406 O O . GLN A 1 179 ? 26.481 -6.182 -24.314 1.00 89.44 179 GLN A O 1
ATOM 1411 N N . ARG A 1 180 ? 24.382 -5.642 -23.720 1.00 84.88 180 ARG A N 1
ATOM 1412 C CA . ARG A 1 180 ? 24.482 -4.190 -23.940 1.00 84.88 180 ARG A CA 1
ATOM 1413 C C . ARG A 1 180 ? 24.835 -3.427 -22.660 1.00 84.88 180 ARG A C 1
ATOM 1415 O O . ARG A 1 180 ? 25.126 -2.227 -22.738 1.00 84.88 180 ARG A O 1
ATOM 1422 N N . VAL A 1 181 ? 24.807 -4.090 -21.499 1.00 85.81 181 VAL A N 1
ATOM 1423 C CA . VAL A 1 181 ? 25.190 -3.485 -20.219 1.00 85.81 181 VAL A CA 1
ATOM 1424 C C . VAL A 1 181 ? 26.680 -3.137 -20.248 1.00 85.81 181 VAL A C 1
ATOM 1426 O O . VAL A 1 181 ? 27.525 -3.966 -20.577 1.00 85.81 181 VAL A O 1
ATOM 1429 N N . GLY A 1 182 ? 27.005 -1.886 -19.924 1.00 77.62 182 GLY A N 1
ATOM 1430 C CA . GLY A 1 182 ? 28.368 -1.346 -19.977 1.00 77.62 182 GLY A CA 1
ATOM 1431 C C . GLY A 1 182 ? 28.762 -0.704 -21.314 1.00 77.62 182 GLY A C 1
ATOM 1432 O O . GLY A 1 182 ? 29.857 -0.156 -21.411 1.00 77.62 182 GLY A O 1
ATOM 1433 N N . GLN A 1 183 ? 27.884 -0.733 -22.322 1.00 82.75 183 GLN A N 1
ATOM 1434 C CA . GLN A 1 183 ? 28.019 0.060 -23.551 1.00 82.75 183 GLN A CA 1
ATOM 1435 C C . GLN A 1 183 ? 26.953 1.162 -23.578 1.00 82.75 183 GLN A C 1
ATOM 1437 O O . GLN A 1 183 ? 27.225 2.335 -23.320 1.00 82.75 183 GLN A O 1
ATOM 1442 N N . ASP A 1 184 ? 25.719 0.740 -23.839 1.00 84.50 184 ASP A N 1
ATOM 1443 C CA . ASP A 1 184 ? 24.563 1.607 -24.055 1.00 84.50 184 ASP A CA 1
ATOM 1444 C C . ASP A 1 184 ? 23.671 1.687 -22.812 1.00 84.50 184 ASP A C 1
ATOM 1446 O O . ASP A 1 184 ? 23.051 2.717 -22.552 1.00 84.50 184 ASP A O 1
ATOM 1450 N N . ILE A 1 185 ? 23.618 0.598 -22.039 1.00 90.12 185 ILE A N 1
ATOM 1451 C CA . ILE A 1 185 ? 22.787 0.462 -20.843 1.00 90.12 185 ILE A CA 1
ATOM 1452 C C . ILE A 1 185 ? 23.698 0.484 -19.615 1.00 90.12 185 ILE A C 1
ATOM 1454 O O . ILE A 1 185 ? 24.630 -0.310 -19.506 1.00 90.12 185 ILE A O 1
ATOM 1458 N N . MET A 1 186 ? 23.419 1.379 -18.673 1.00 90.38 186 MET A N 1
ATOM 1459 C CA . MET A 1 186 ? 24.132 1.461 -17.396 1.00 90.38 186 MET A CA 1
ATOM 1460 C C . MET A 1 186 ? 23.536 0.491 -16.378 1.00 90.38 186 MET A C 1
ATOM 1462 O O . MET A 1 186 ? 24.254 -0.230 -15.691 1.00 90.38 186 MET A O 1
ATOM 1466 N N . SER A 1 187 ? 22.208 0.465 -16.289 1.00 91.88 187 SER A N 1
ATOM 1467 C CA . SER A 1 187 ? 21.470 -0.481 -15.458 1.00 91.88 187 SER A CA 1
ATOM 1468 C C . SER A 1 187 ? 20.040 -0.624 -15.966 1.00 91.88 187 SER A C 1
ATOM 1470 O O . SER A 1 187 ? 19.515 0.270 -16.630 1.00 91.88 187 SER A O 1
ATOM 1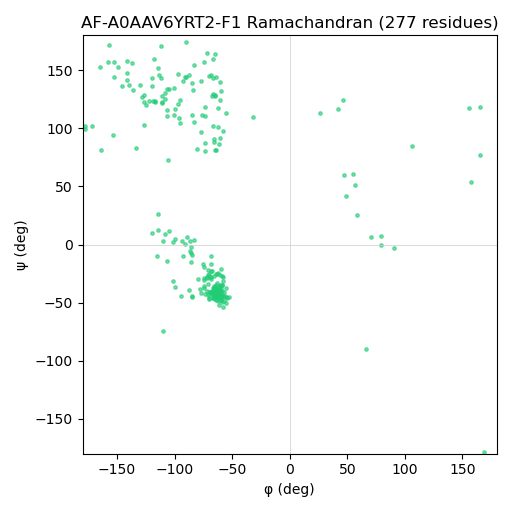472 N N . TYR A 1 188 ? 19.392 -1.741 -15.654 1.00 94.12 188 TYR A N 1
ATOM 1473 C CA . TYR A 1 188 ? 17.959 -1.893 -15.868 1.00 94.12 188 TYR A CA 1
ATOM 1474 C C . TYR A 1 188 ? 17.318 -2.672 -14.723 1.00 94.12 188 TYR A C 1
ATOM 1476 O O . TYR A 1 188 ? 17.978 -3.403 -13.986 1.00 94.12 188 TYR A O 1
ATOM 1484 N N . GLY A 1 189 ? 16.014 -2.490 -14.567 1.00 92.38 189 GLY A N 1
ATOM 1485 C CA . GLY A 1 189 ? 15.200 -3.150 -13.566 1.00 92.38 189 GLY A CA 1
ATOM 1486 C C . GLY A 1 189 ? 13.784 -3.355 -14.076 1.00 92.38 189 GLY A C 1
ATOM 1487 O O . GLY A 1 189 ? 13.281 -2.607 -14.916 1.00 92.38 189 GLY A O 1
ATOM 1488 N N . VAL A 1 190 ? 13.132 -4.386 -13.556 1.00 91.56 190 VAL A N 1
ATOM 1489 C CA . VAL A 1 190 ? 11.763 -4.737 -13.923 1.00 91.56 190 VAL A CA 1
ATOM 1490 C C . VAL A 1 190 ? 10.895 -4.645 -12.682 1.00 91.56 190 VAL A C 1
ATOM 1492 O O . VAL A 1 190 ? 11.170 -5.298 -11.677 1.00 91.56 190 VAL A O 1
ATOM 1495 N N . SER A 1 191 ? 9.840 -3.839 -12.747 1.00 88.94 191 SER A N 1
ATOM 1496 C CA . SER A 1 191 ? 8.821 -3.765 -11.703 1.00 88.94 191 SER A CA 1
ATOM 1497 C C . SER A 1 191 ? 7.457 -4.176 -12.242 1.00 88.94 191 SER A C 1
ATOM 1499 O O . SER A 1 191 ? 7.216 -4.181 -13.445 1.00 88.94 191 SER A O 1
ATOM 1501 N N . ILE A 1 192 ? 6.554 -4.552 -11.347 1.00 85.62 192 ILE A N 1
ATOM 1502 C CA . ILE A 1 192 ? 5.162 -4.872 -11.669 1.00 85.62 192 ILE A CA 1
ATOM 1503 C C . ILE A 1 192 ? 4.280 -3.652 -11.408 1.00 85.62 192 ILE A C 1
ATOM 1505 O O . ILE A 1 192 ? 4.554 -2.905 -10.470 1.00 85.62 192 ILE A O 1
ATOM 1509 N N . THR A 1 193 ? 3.222 -3.464 -12.198 1.00 85.12 193 THR A N 1
ATOM 1510 C CA . THR A 1 193 ? 2.220 -2.426 -11.927 1.00 85.12 193 THR A CA 1
ATOM 1511 C C . THR A 1 193 ? 1.555 -2.654 -10.563 1.00 85.12 193 THR A C 1
ATOM 1513 O O . THR A 1 193 ? 1.010 -3.733 -10.281 1.00 85.12 193 THR A O 1
ATOM 1516 N N . THR A 1 194 ? 1.599 -1.645 -9.695 1.00 87.38 194 THR A N 1
ATOM 1517 C CA . THR A 1 194 ? 0.976 -1.681 -8.365 1.00 87.38 194 THR A CA 1
ATOM 1518 C C . THR A 1 194 ? -0.464 -1.166 -8.414 1.00 87.38 194 THR A C 1
ATOM 1520 O O . THR A 1 194 ? -0.964 -0.736 -9.453 1.00 87.38 194 THR A O 1
ATOM 1523 N N . LEU A 1 195 ? -1.185 -1.257 -7.291 1.00 86.19 195 LEU A N 1
ATOM 1524 C CA . LEU A 1 195 ? -2.481 -0.581 -7.187 1.00 86.19 195 LEU A CA 1
ATOM 1525 C C . LEU A 1 195 ? -2.330 0.947 -7.167 1.00 86.19 195 LEU A C 1
ATOM 1527 O O . LEU A 1 195 ? -3.234 1.620 -7.652 1.00 86.19 195 LEU A O 1
ATOM 1531 N N . ASP A 1 196 ? -1.200 1.478 -6.692 1.00 86.69 196 ASP A N 1
ATOM 1532 C CA . ASP A 1 196 ? -0.901 2.914 -6.758 1.00 86.69 196 ASP A CA 1
ATOM 1533 C C . ASP A 1 196 ? -0.832 3.401 -8.208 1.00 86.69 196 ASP A C 1
ATOM 1535 O O . ASP A 1 196 ? -1.456 4.401 -8.548 1.00 86.69 196 ASP A O 1
ATOM 1539 N N . ASP A 1 197 ? -0.164 2.653 -9.093 1.00 83.56 197 ASP A N 1
ATOM 1540 C CA . ASP A 1 197 ? -0.090 2.996 -10.519 1.00 83.56 197 ASP A CA 1
ATOM 1541 C C . ASP A 1 197 ? -1.486 3.035 -11.167 1.00 83.56 197 ASP A C 1
ATOM 1543 O O . ASP A 1 197 ? -1.801 3.918 -11.967 1.00 83.56 197 ASP A O 1
ATOM 1547 N N . VAL A 1 198 ? -2.350 2.078 -10.804 1.00 84.25 198 VAL A N 1
ATOM 1548 C CA . VAL A 1 198 ? -3.749 2.040 -11.258 1.00 84.25 198 VAL A CA 1
ATOM 1549 C C . VAL A 1 198 ? -4.521 3.249 -10.734 1.00 84.25 198 VAL A C 1
ATOM 1551 O O . VAL A 1 198 ? -5.292 3.848 -11.481 1.00 84.25 198 VAL A O 1
ATOM 1554 N N . PHE A 1 199 ? -4.320 3.609 -9.468 1.00 84.62 199 PHE A N 1
ATOM 1555 C CA . PHE A 1 199 ? -4.981 4.744 -8.837 1.00 84.62 199 PHE A CA 1
ATOM 1556 C C . PHE A 1 199 ? -4.580 6.075 -9.491 1.00 84.62 199 PHE A C 1
ATOM 1558 O O . PHE A 1 199 ? -5.456 6.829 -9.906 1.00 84.62 199 PHE A O 1
ATOM 1565 N N . LEU A 1 200 ? -3.281 6.311 -9.697 1.00 83.12 200 LEU A N 1
ATOM 1566 C CA . LEU A 1 200 ? -2.770 7.518 -10.361 1.00 83.12 200 LEU A CA 1
ATOM 1567 C C . LEU A 1 200 ? -3.322 7.673 -11.781 1.00 83.12 200 LEU A C 1
ATOM 1569 O O . LEU A 1 200 ? -3.694 8.767 -12.204 1.00 83.12 200 LEU A O 1
ATOM 1573 N N . LYS A 1 201 ? -3.424 6.567 -12.522 1.00 80.38 201 LYS A N 1
ATOM 1574 C CA . LYS A 1 201 ? -3.982 6.587 -13.876 1.00 80.38 201 LYS A CA 1
ATOM 1575 C C . LYS A 1 201 ? -5.474 6.929 -13.891 1.00 80.38 201 LYS A C 1
ATOM 1577 O O . LYS A 1 201 ? -5.923 7.658 -14.771 1.00 80.38 201 LYS A O 1
ATOM 1582 N N . LEU A 1 202 ? -6.231 6.437 -12.909 1.00 79.62 202 LEU A N 1
ATOM 1583 C CA . LEU A 1 202 ? -7.653 6.754 -12.750 1.00 79.62 202 LEU A CA 1
ATOM 1584 C C . LEU A 1 202 ? -7.894 8.228 -12.409 1.00 79.62 202 LEU A C 1
ATOM 1586 O O . LEU A 1 202 ? -8.896 8.789 -12.853 1.00 79.62 202 LEU A O 1
ATOM 1590 N N . GLU A 1 203 ? -7.014 8.844 -11.620 1.00 74.19 203 GLU A N 1
ATOM 1591 C CA . GLU A 1 203 ? -7.091 10.278 -11.327 1.00 74.19 203 GLU A CA 1
ATOM 1592 C C . GLU A 1 203 ? -6.744 11.122 -12.556 1.00 74.19 203 GLU A C 1
ATOM 1594 O O . GLU A 1 203 ? -7.525 12.004 -12.913 1.00 74.19 203 GLU A O 1
ATOM 1599 N N . GLY A 1 204 ? -5.662 10.789 -13.269 1.00 67.06 204 GLY A N 1
ATOM 1600 C CA . GLY A 1 204 ? -5.265 11.507 -14.485 1.00 67.06 204 GLY A CA 1
ATOM 1601 C C . GLY A 1 204 ? -6.316 11.460 -15.603 1.00 67.06 204 GLY A C 1
ATOM 1602 O O . GLY A 1 204 ? -6.534 12.448 -16.296 1.00 67.06 204 GLY A O 1
ATOM 1603 N N . GLU A 1 205 ? -7.037 10.345 -15.763 1.00 59.78 205 GLU A N 1
ATOM 1604 C CA . GLU A 1 205 ? -8.150 10.265 -16.723 1.00 59.78 205 GLU A CA 1
ATOM 1605 C C . GLU A 1 205 ? -9.412 11.008 -16.242 1.00 59.78 205 GLU A C 1
ATOM 1607 O O . GLU A 1 205 ? -10.180 11.526 -17.054 1.00 59.78 205 GLU A O 1
ATOM 1612 N N . ALA A 1 206 ? -9.631 11.111 -14.925 1.00 54.31 206 ALA A N 1
ATOM 1613 C CA . ALA A 1 206 ? -10.763 11.849 -14.366 1.00 54.31 206 ALA A CA 1
ATOM 1614 C C . ALA A 1 206 ? -10.634 13.374 -14.526 1.00 54.31 206 ALA A C 1
ATOM 1616 O O . ALA A 1 206 ? -11.655 14.062 -14.491 1.00 54.31 206 ALA A O 1
ATOM 1617 N N . GLU A 1 207 ? -9.422 13.902 -14.705 1.00 48.72 207 GLU A N 1
ATOM 1618 C CA . GLU A 1 207 ? -9.192 15.304 -15.078 1.00 48.72 207 GLU A CA 1
ATOM 1619 C C . GLU A 1 207 ? -9.533 15.567 -16.550 1.00 48.72 207 GLU A C 1
ATOM 1621 O O . GLU A 1 207 ? -10.107 16.607 -16.866 1.00 48.72 207 GLU A O 1
ATOM 1626 N N . ILE A 1 208 ? -9.280 14.598 -17.436 1.00 47.19 208 ILE A N 1
ATOM 1627 C CA . ILE A 1 208 ? -9.583 14.706 -18.872 1.00 47.19 208 ILE A CA 1
ATOM 1628 C C . ILE A 1 208 ? -11.101 14.640 -19.116 1.00 47.19 208 ILE A C 1
ATOM 1630 O O . ILE A 1 208 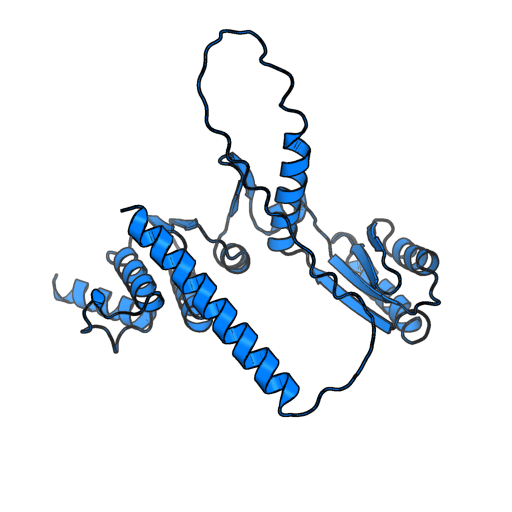? -11.636 15.437 -19.881 1.00 47.19 208 ILE A O 1
ATOM 1634 N N . GLU A 1 209 ? -11.833 13.775 -18.403 1.00 44.12 209 GLU A N 1
ATOM 1635 C CA . GLU A 1 209 ? -13.304 13.695 -18.510 1.00 44.12 209 GLU A CA 1
ATOM 1636 C C . GLU A 1 209 ? -14.048 14.924 -17.943 1.00 44.12 209 GLU A C 1
ATOM 1638 O O . GLU A 1 209 ? -15.230 15.110 -18.239 1.00 44.12 209 GLU A O 1
ATOM 1643 N N . LYS A 1 210 ? -13.400 15.773 -17.129 1.00 42.31 210 LYS A N 1
ATOM 1644 C CA . LYS A 1 210 ? -14.013 17.016 -16.621 1.00 42.31 210 LYS A CA 1
ATOM 1645 C C . LYS A 1 210 ? -14.096 18.123 -17.684 1.00 42.31 210 LYS A C 1
ATOM 1647 O O . LYS A 1 210 ? -14.891 19.037 -17.500 1.00 42.31 210 LYS A O 1
ATOM 1652 N N . GLY A 1 211 ? -13.345 18.027 -18.787 1.00 34.44 211 GLY A N 1
ATOM 1653 C CA . GLY A 1 211 ? -13.366 19.013 -19.878 1.00 34.44 211 GLY A CA 1
ATOM 1654 C C . GLY A 1 211 ? -14.601 18.953 -20.786 1.00 34.44 211 GLY A C 1
ATOM 1655 O O . GLY A 1 211 ? -14.926 19.943 -21.435 1.00 34.44 211 GLY A O 1
ATOM 1656 N N . ASP A 1 212 ? -15.332 17.834 -20.789 1.00 35.50 212 ASP A N 1
ATOM 1657 C CA . ASP A 1 212 ? -16.369 17.561 -21.797 1.00 35.50 212 ASP A CA 1
ATOM 1658 C C . ASP A 1 212 ? -17.814 17.639 -21.257 1.00 35.50 212 ASP A C 1
ATOM 1660 O O . ASP A 1 212 ? -18.764 17.292 -21.960 1.00 35.50 212 ASP A O 1
ATOM 1664 N N . TYR A 1 213 ? -18.015 18.111 -20.020 1.00 38.69 213 TYR A N 1
ATOM 1665 C CA . TYR A 1 213 ? -19.338 18.182 -19.369 1.00 38.69 213 TYR A CA 1
ATOM 1666 C C . TYR A 1 213 ? -19.856 19.603 -19.069 1.00 38.69 213 TYR A C 1
ATOM 1668 O O . TYR A 1 213 ? -20.865 19.736 -18.379 1.00 38.69 213 TYR A O 1
ATOM 1676 N N . GLU A 1 214 ? -19.243 20.663 -19.613 1.00 33.84 214 GLU A N 1
ATOM 1677 C CA . GLU A 1 214 ? -19.747 22.047 -19.457 1.00 33.84 214 GLU A CA 1
ATOM 1678 C C . GLU A 1 214 ? -20.676 22.535 -20.585 1.00 33.84 214 GLU A C 1
ATOM 1680 O O . GLU A 1 214 ? -21.173 23.659 -20.550 1.00 33.84 214 GLU A O 1
ATOM 1685 N N . VAL A 1 215 ? -21.009 21.693 -21.564 1.00 34.84 215 VAL A N 1
ATOM 1686 C CA . VAL A 1 215 ? -21.947 22.060 -22.637 1.00 34.84 215 VAL A CA 1
ATOM 1687 C C . VAL A 1 215 ? -23.283 21.364 -22.415 1.00 34.84 215 VAL A C 1
ATOM 1689 O O . VAL A 1 215 ? -23.579 20.412 -23.111 1.00 34.84 215 VAL A O 1
ATOM 1692 N N . PHE A 1 216 ? -24.074 21.789 -21.426 1.00 26.91 216 PHE A N 1
ATOM 1693 C CA . PHE A 1 216 ? -25.550 21.770 -21.472 1.00 26.91 216 PHE A CA 1
ATOM 1694 C C . PHE A 1 216 ? -26.118 22.388 -20.186 1.00 26.91 216 PHE A C 1
ATOM 1696 O O . PHE A 1 216 ? -26.235 21.724 -19.159 1.00 26.91 216 PHE A O 1
ATOM 1703 N N . GLY A 1 217 ? -26.514 23.664 -20.260 1.00 28.14 217 GLY A N 1
ATOM 1704 C CA . GLY A 1 217 ? -27.280 24.307 -19.191 1.00 28.14 217 GLY A CA 1
ATOM 1705 C C . GLY A 1 217 ? -27.207 25.831 -19.155 1.00 28.14 217 GLY A C 1
ATOM 1706 O O . GLY A 1 217 ? -26.889 26.386 -18.112 1.00 28.14 217 GLY A O 1
ATOM 1707 N N . SER A 1 218 ? -27.509 26.527 -20.253 1.00 27.75 218 SER A N 1
ATOM 1708 C CA . SER A 1 218 ? -27.758 27.974 -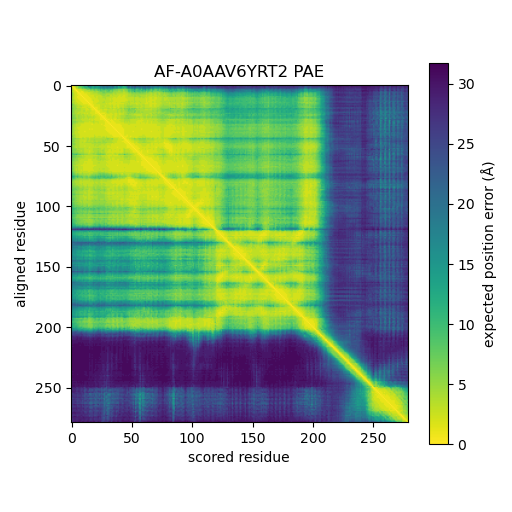20.220 1.00 27.75 218 SER A CA 1
ATOM 1709 C C . SER A 1 218 ? -29.249 28.277 -20.383 1.00 27.75 218 SER A C 1
ATOM 1711 O O . SER A 1 218 ? -29.811 28.026 -21.443 1.00 27.75 218 SER A O 1
ATOM 1713 N N . SER A 1 219 ? -29.864 28.854 -19.339 1.00 26.53 219 SER A N 1
ATOM 1714 C CA . SER A 1 219 ? -30.750 30.031 -19.450 1.00 26.53 219 SER A CA 1
ATOM 1715 C C . SER A 1 219 ? -31.277 30.518 -18.082 1.00 26.53 219 SER A C 1
ATOM 1717 O O . SER A 1 219 ? -32.221 29.950 -17.542 1.00 26.53 219 SER A O 1
ATOM 1719 N N . ASN A 1 220 ? -30.650 31.603 -17.605 1.00 25.94 220 ASN A N 1
ATOM 1720 C CA . ASN A 1 220 ? -31.150 32.809 -16.912 1.00 25.94 220 ASN A CA 1
ATOM 1721 C C . ASN A 1 220 ? -32.160 32.732 -15.747 1.00 25.94 220 ASN A C 1
ATOM 1723 O O . ASN A 1 220 ? -33.323 32.401 -15.960 1.00 25.94 220 ASN A O 1
ATOM 1727 N N . GLN A 1 221 ? -31.788 33.326 -14.601 1.00 28.47 221 GLN A N 1
ATOM 1728 C CA . GLN A 1 221 ? -32.219 34.686 -14.203 1.00 28.47 221 GLN A CA 1
ATOM 1729 C C . GLN A 1 221 ? -31.362 35.247 -13.044 1.00 28.47 221 GLN A C 1
ATOM 1731 O O . GLN A 1 221 ? -30.750 34.497 -12.292 1.00 28.47 221 GLN A O 1
ATOM 1736 N N . ASN A 1 222 ? -31.288 36.579 -13.009 1.00 25.17 222 ASN A N 1
ATOM 1737 C CA . ASN A 1 222 ? -30.317 37.451 -12.342 1.00 25.17 222 ASN A CA 1
ATOM 1738 C C . ASN A 1 222 ? -30.619 37.715 -10.852 1.00 25.17 222 ASN A C 1
ATOM 1740 O O . ASN A 1 222 ? -31.787 37.709 -10.477 1.00 25.17 222 ASN A O 1
ATOM 1744 N N . GLU A 1 223 ? -29.583 38.025 -10.060 1.00 28.89 223 GLU A N 1
ATOM 1745 C CA . GLU A 1 223 ? -29.341 39.307 -9.343 1.00 28.89 223 GLU A CA 1
ATOM 1746 C C . GLU A 1 223 ? -28.428 39.105 -8.109 1.00 28.89 223 GLU A C 1
ATOM 1748 O O . GLU A 1 223 ? -28.751 38.350 -7.197 1.00 28.89 223 GLU A O 1
ATOM 1753 N N . ASP A 1 224 ? -27.262 39.761 -8.181 1.00 26.88 224 ASP A N 1
ATOM 1754 C CA . ASP A 1 224 ? -26.445 40.434 -7.154 1.00 26.88 224 ASP A CA 1
ATOM 1755 C C . ASP A 1 224 ? -26.222 39.810 -5.754 1.00 26.88 224 ASP A C 1
ATOM 1757 O O . ASP A 1 224 ? -27.127 39.699 -4.936 1.00 26.88 224 ASP A O 1
ATOM 1761 N N . GLU A 1 225 ? -24.958 39.492 -5.433 1.00 29.75 225 GLU A N 1
ATOM 1762 C CA . GLU A 1 225 ? -24.080 40.286 -4.535 1.00 29.75 225 GLU A CA 1
ATOM 1763 C C . GLU A 1 225 ? -22.840 39.468 -4.089 1.00 29.75 225 GLU A C 1
ATOM 1765 O O . GLU A 1 225 ? -22.935 38.427 -3.442 1.00 29.75 225 GLU A O 1
ATOM 1770 N N . ASP A 1 226 ? -21.665 39.979 -4.470 1.00 27.42 226 ASP A N 1
ATOM 1771 C CA . ASP A 1 226 ? -20.336 39.907 -3.845 1.00 27.42 226 ASP A CA 1
ATOM 1772 C C . ASP A 1 226 ? -19.953 38.728 -2.923 1.00 27.42 226 ASP A C 1
ATOM 1774 O O . ASP A 1 226 ? -20.313 38.673 -1.744 1.00 27.42 226 ASP A O 1
ATOM 1778 N N . ARG A 1 227 ? -18.989 37.918 -3.396 1.00 29.56 227 ARG A N 1
ATOM 1779 C CA . ARG A 1 227 ? -17.688 37.716 -2.715 1.00 29.56 227 ARG A CA 1
ATOM 1780 C C . ARG A 1 227 ? -16.717 36.903 -3.573 1.00 29.56 227 ARG A C 1
ATOM 1782 O O . ARG A 1 227 ? -16.757 35.675 -3.599 1.00 29.56 227 ARG A O 1
ATOM 1789 N N . ASP A 1 228 ? -15.789 37.626 -4.191 1.00 26.52 228 ASP A N 1
ATOM 1790 C CA . ASP A 1 228 ? -14.503 37.112 -4.653 1.00 26.52 228 ASP A CA 1
ATOM 1791 C C . ASP A 1 228 ? -13.689 36.541 -3.487 1.00 26.52 228 ASP A C 1
ATOM 1793 O O . ASP A 1 228 ? -13.503 37.208 -2.467 1.00 26.52 228 ASP A O 1
ATOM 1797 N N . LEU A 1 229 ? -13.146 35.337 -3.671 1.00 28.03 229 LEU A N 1
ATOM 1798 C CA . LEU A 1 229 ? -11.854 34.919 -3.118 1.00 28.03 229 LEU A CA 1
ATOM 1799 C C . LEU A 1 229 ? -11.382 33.663 -3.859 1.00 28.03 229 LEU A C 1
ATOM 1801 O O . LEU A 1 229 ? -11.518 32.530 -3.397 1.00 28.03 229 LEU A O 1
ATOM 1805 N N . SER A 1 230 ? -10.801 33.893 -5.035 1.00 27.22 230 SER A N 1
ATOM 1806 C CA . SER A 1 230 ? -9.813 32.999 -5.621 1.00 27.22 230 SER A CA 1
ATOM 1807 C C . SER A 1 230 ? -8.595 32.952 -4.692 1.00 27.22 230 SER A C 1
ATOM 1809 O O . SER A 1 230 ? -7.923 33.952 -4.444 1.00 27.22 230 SER A O 1
ATOM 1811 N N . CYS A 1 231 ? -8.293 31.774 -4.148 1.00 23.81 231 CYS A N 1
ATOM 1812 C CA . CYS A 1 231 ? -6.954 31.490 -3.650 1.00 23.81 231 CYS A CA 1
ATOM 1813 C C . CYS A 1 231 ? -6.093 31.117 -4.854 1.00 23.81 231 CYS A C 1
ATOM 1815 O O . CYS A 1 231 ? -5.892 29.942 -5.150 1.00 23.81 231 CYS A O 1
ATOM 1817 N N . GLU A 1 232 ? -5.596 32.134 -5.553 1.00 26.41 232 GLU A N 1
ATOM 1818 C CA . GLU A 1 232 ? -4.380 31.996 -6.341 1.00 26.41 232 GLU A CA 1
ATOM 1819 C C . GLU A 1 232 ? -3.255 31.667 -5.356 1.00 26.41 232 GLU A C 1
ATOM 1821 O O . GLU A 1 232 ? -2.761 32.517 -4.614 1.00 26.41 232 GLU A O 1
ATOM 1826 N N . VAL A 1 233 ? -2.890 30.389 -5.282 1.00 29.50 233 VAL A N 1
ATOM 1827 C CA . VAL A 1 233 ? -1.587 30.011 -4.750 1.00 29.50 233 VAL A CA 1
ATOM 1828 C C . VAL A 1 233 ? -0.601 30.399 -5.843 1.00 29.50 233 VAL A C 1
ATOM 1830 O O . VAL A 1 233 ? -0.312 29.614 -6.741 1.00 29.50 233 VAL A O 1
ATOM 1833 N N . GLU A 1 234 ? -0.143 31.650 -5.802 1.00 27.83 234 GLU A N 1
ATOM 1834 C CA . GLU A 1 234 ? 1.102 32.032 -6.453 1.00 27.83 234 GLU A CA 1
ATOM 1835 C C . GLU A 1 234 ? 2.196 31.152 -5.857 1.00 27.83 234 GLU A C 1
ATOM 1837 O O . GLU A 1 234 ? 2.735 31.408 -4.774 1.00 27.83 234 GLU A O 1
ATOM 1842 N N . ASP A 1 235 ? 2.501 30.085 -6.585 1.00 29.20 235 ASP A N 1
ATOM 1843 C CA . ASP A 1 235 ? 3.715 29.313 -6.448 1.00 29.20 235 ASP A CA 1
ATOM 1844 C C . ASP A 1 235 ? 4.854 30.253 -6.855 1.00 29.20 235 ASP A C 1
ATOM 1846 O O . ASP A 1 235 ? 5.300 30.320 -8.001 1.00 29.20 235 ASP A O 1
ATOM 1850 N N . SER A 1 236 ? 5.260 31.102 -5.910 1.00 29.42 236 SER A N 1
ATOM 1851 C CA . SER A 1 236 ? 6.436 31.945 -6.047 1.00 29.42 236 SER A CA 1
ATOM 1852 C C . SER A 1 236 ? 7.641 31.030 -5.897 1.00 29.42 236 SER A C 1
ATOM 1854 O O . SER A 1 236 ? 8.263 30.907 -4.841 1.00 29.42 236 SER A O 1
ATOM 1856 N N . VAL A 1 237 ? 7.928 30.366 -7.017 1.00 30.00 237 VAL A N 1
ATOM 1857 C CA . VAL A 1 237 ? 9.224 29.846 -7.417 1.00 30.00 237 VAL A CA 1
ATOM 1858 C C . VAL A 1 237 ? 10.282 30.788 -6.856 1.00 30.00 237 VAL A C 1
ATOM 1860 O O . VAL A 1 237 ? 10.416 31.936 -7.285 1.00 30.00 237 VAL A O 1
ATOM 1863 N N . LEU A 1 238 ? 11.019 30.305 -5.856 1.00 30.27 238 LEU A N 1
ATOM 1864 C CA . LEU A 1 238 ? 12.261 30.912 -5.403 1.00 30.27 238 LEU A CA 1
ATOM 1865 C C . LEU A 1 238 ? 13.260 30.828 -6.561 1.00 30.27 238 LEU A C 1
ATOM 1867 O O . LEU A 1 238 ? 14.114 29.947 -6.610 1.00 30.27 238 LEU A O 1
ATOM 1871 N N . LEU A 1 239 ? 13.141 31.769 -7.495 1.00 31.38 239 LEU A N 1
ATOM 1872 C CA . LEU A 1 239 ? 14.206 32.189 -8.388 1.00 31.38 239 LEU A CA 1
ATOM 1873 C C . LEU A 1 239 ? 15.323 32.740 -7.499 1.00 31.38 239 LEU A C 1
ATOM 1875 O O . LEU A 1 239 ? 15.391 33.926 -7.177 1.00 31.38 239 LEU A O 1
ATOM 1879 N N . MET A 1 240 ? 16.188 31.835 -7.050 1.00 29.44 240 MET A N 1
ATOM 1880 C CA . MET A 1 240 ? 17.533 32.185 -6.635 1.00 29.44 240 MET A CA 1
ATOM 1881 C C . MET A 1 240 ? 18.249 32.657 -7.895 1.00 29.44 240 MET A C 1
ATOM 1883 O O . MET A 1 240 ? 18.791 31.858 -8.652 1.00 29.44 240 MET A O 1
ATOM 1887 N N . SER A 1 241 ? 18.179 33.962 -8.148 1.00 32.94 241 SER A N 1
ATOM 1888 C CA . SER A 1 241 ? 19.027 34.611 -9.134 1.00 32.94 241 SER A CA 1
ATOM 1889 C C . SER A 1 241 ? 20.478 34.308 -8.782 1.00 32.94 241 SER A C 1
ATOM 1891 O O . SER A 1 241 ? 20.985 34.725 -7.737 1.00 32.94 241 SER A O 1
ATOM 1893 N N . ASP A 1 242 ? 21.115 33.540 -9.656 1.00 41.88 242 ASP A N 1
ATOM 1894 C CA . ASP A 1 242 ? 22.540 33.281 -9.650 1.00 41.88 242 ASP A CA 1
ATOM 1895 C C . ASP A 1 242 ? 23.275 34.589 -9.962 1.00 41.88 242 ASP A C 1
ATOM 1897 O O . ASP A 1 242 ? 23.318 35.060 -11.098 1.00 41.88 242 ASP A O 1
ATOM 1901 N N . SER A 1 243 ? 23.807 35.226 -8.921 1.00 38.84 243 SER A N 1
ATOM 1902 C CA . SER A 1 243 ? 24.844 36.240 -9.073 1.00 38.84 243 SER A CA 1
ATOM 1903 C C . SER A 1 243 ? 25.697 36.315 -7.809 1.00 38.84 243 SER A C 1
ATOM 1905 O O . SER A 1 243 ? 25.376 37.031 -6.860 1.00 38.84 243 SER A O 1
ATOM 1907 N N . GLY A 1 244 ? 26.814 35.583 -7.831 1.00 35.88 244 GLY A N 1
ATOM 1908 C CA . GLY A 1 244 ? 27.974 35.818 -6.970 1.00 35.88 244 GLY A CA 1
ATOM 1909 C C . GLY A 1 244 ? 28.156 34.812 -5.836 1.00 35.88 244 GLY A C 1
ATOM 1910 O O . GLY A 1 244 ? 27.806 35.083 -4.690 1.00 35.88 244 GLY A O 1
ATOM 1911 N N . SER A 1 245 ? 28.799 33.682 -6.140 1.00 46.53 245 SER A N 1
ATOM 1912 C CA . SER A 1 245 ? 29.364 32.758 -5.151 1.00 46.53 245 SER A CA 1
ATOM 1913 C C . SER A 1 245 ? 30.431 33.459 -4.297 1.00 46.53 245 SER A C 1
ATOM 1915 O O . SER A 1 245 ? 31.617 33.456 -4.626 1.00 46.53 245 SER A O 1
ATOM 1917 N N . ALA A 1 246 ? 30.018 34.031 -3.168 1.00 51.88 246 ALA A N 1
ATOM 1918 C CA . ALA A 1 246 ? 30.896 34.287 -2.036 1.00 51.88 246 ALA A CA 1
ATOM 1919 C C . ALA A 1 246 ? 30.553 33.272 -0.941 1.00 51.88 246 ALA A C 1
ATOM 1921 O O . ALA A 1 246 ? 29.482 33.326 -0.337 1.00 51.88 246 ALA A O 1
ATOM 1922 N N . THR A 1 247 ? 31.459 32.330 -0.682 1.00 52.28 247 THR A N 1
ATOM 1923 C CA . THR A 1 247 ? 31.354 31.379 0.431 1.00 52.28 247 THR A CA 1
ATOM 1924 C C . THR A 1 247 ? 31.451 32.137 1.755 1.00 52.28 247 THR A C 1
ATOM 1926 O O . THR A 1 247 ? 32.535 32.343 2.300 1.00 52.28 247 THR A O 1
ATOM 1929 N N . LEU A 1 248 ? 30.314 32.608 2.262 1.00 56.50 248 LEU A N 1
ATOM 1930 C CA . LEU A 1 248 ? 30.220 33.317 3.533 1.00 56.50 248 LEU A CA 1
ATOM 1931 C C . LEU A 1 248 ? 30.393 32.319 4.686 1.00 56.50 248 LEU A C 1
ATOM 1933 O O . LEU A 1 248 ? 29.528 31.483 4.921 1.00 56.50 248 LEU A O 1
ATOM 1937 N N . HIS A 1 249 ? 31.508 32.391 5.417 1.00 71.81 249 HIS A N 1
ATOM 1938 C CA . HIS A 1 249 ? 31.792 31.487 6.536 1.00 71.81 249 HIS A CA 1
ATOM 1939 C C . HIS A 1 249 ? 31.272 32.011 7.890 1.00 71.81 249 HIS A C 1
ATOM 1941 O O . HIS A 1 249 ? 31.331 33.206 8.193 1.00 71.81 249 HIS A O 1
ATOM 1947 N N . GLY A 1 250 ? 30.802 31.078 8.729 1.00 69.56 250 GLY A N 1
ATOM 1948 C CA . GLY A 1 250 ? 30.597 31.225 10.176 1.00 69.56 250 GLY A CA 1
ATOM 1949 C C . GLY A 1 250 ? 29.516 32.223 10.607 1.00 69.56 250 GLY A C 1
ATOM 1950 O O . GLY A 1 250 ? 28.356 31.865 10.800 1.00 69.56 250 GLY A O 1
ATOM 1951 N N . LEU A 1 251 ? 29.900 33.485 10.806 1.00 72.88 251 LEU A N 1
ATOM 1952 C CA . LEU A 1 251 ? 29.054 34.499 11.452 1.00 72.88 251 LEU A CA 1
ATOM 1953 C C . LEU A 1 251 ? 28.002 35.106 10.515 1.00 72.88 251 LEU A C 1
ATOM 1955 O O . LEU A 1 251 ? 26.928 35.501 10.969 1.00 72.88 251 LEU A O 1
ATOM 1959 N N . ALA A 1 252 ? 28.289 35.178 9.215 1.00 77.00 252 ALA A N 1
ATOM 1960 C CA . ALA A 1 252 ? 27.354 35.710 8.224 1.00 77.00 252 ALA A CA 1
ATOM 1961 C C . ALA A 1 252 ? 26.173 34.752 7.988 1.00 77.00 252 ALA A C 1
ATOM 1963 O O . ALA A 1 252 ? 25.021 35.188 8.012 1.00 77.00 252 ALA A O 1
ATOM 1964 N N . LEU A 1 253 ? 26.451 33.447 7.882 1.00 77.81 253 LEU A N 1
ATOM 1965 C CA . LEU A 1 253 ? 25.430 32.395 7.836 1.00 77.81 253 LEU A CA 1
ATOM 1966 C C . LEU A 1 253 ? 24.590 32.373 9.114 1.00 77.81 253 LEU A C 1
ATOM 1968 O O . LEU A 1 253 ? 23.365 32.349 9.041 1.00 77.81 253 LEU A O 1
ATOM 1972 N N . TRP A 1 254 ? 25.228 32.469 10.285 1.00 83.31 254 TRP A N 1
ATOM 1973 C CA . TRP A 1 254 ? 24.503 32.521 11.555 1.00 83.31 254 TRP A CA 1
ATOM 1974 C C . TRP A 1 254 ? 23.563 33.731 11.630 1.00 83.31 254 TRP A C 1
ATOM 1976 O O . TRP A 1 254 ? 22.403 33.593 12.014 1.00 83.31 254 TRP A O 1
ATOM 1986 N N . ARG A 1 255 ? 24.012 34.913 11.186 1.00 82.81 255 ARG A N 1
ATOM 1987 C CA . ARG A 1 255 ? 23.155 36.106 11.106 1.00 82.81 255 ARG A CA 1
ATOM 1988 C C . ARG A 1 255 ? 21.978 35.905 10.157 1.00 82.81 255 ARG A C 1
ATOM 1990 O O . ARG A 1 255 ? 20.859 36.250 10.526 1.00 82.81 255 ARG A O 1
ATOM 1997 N N . GLN A 1 256 ? 22.203 35.329 8.976 1.00 85.75 256 GLN A N 1
ATOM 1998 C CA . GLN A 1 256 ? 21.121 35.025 8.035 1.00 85.75 256 GLN A CA 1
ATOM 1999 C C . GLN A 1 256 ? 20.124 34.022 8.626 1.00 85.75 256 GLN A C 1
ATOM 2001 O O . GLN A 1 256 ? 18.916 34.234 8.535 1.00 85.75 256 GLN A O 1
ATOM 2006 N N . GLN A 1 257 ? 20.609 32.986 9.311 1.00 87.12 257 GLN A N 1
ATOM 2007 C CA . GLN A 1 257 ? 19.771 31.971 9.941 1.00 87.12 257 GLN A CA 1
ATOM 2008 C C . GLN A 1 257 ? 18.945 32.540 11.102 1.00 87.12 257 GLN A C 1
ATOM 2010 O O . GLN A 1 257 ? 17.748 32.265 11.205 1.00 87.12 257 GLN A O 1
ATOM 2015 N N . VAL A 1 258 ? 19.542 33.378 11.954 1.00 91.25 258 VAL A N 1
ATOM 2016 C CA . VAL A 1 258 ? 18.832 34.049 13.054 1.00 91.25 258 VAL A CA 1
ATOM 2017 C C . VAL A 1 258 ? 17.776 35.008 12.510 1.00 91.25 258 VAL A C 1
ATOM 2019 O O . VAL A 1 258 ? 16.645 35.006 12.995 1.00 91.25 258 VAL A O 1
ATOM 2022 N N . LEU A 1 259 ? 18.102 35.780 11.471 1.00 89.75 259 LEU A N 1
ATOM 2023 C CA . LEU A 1 259 ? 17.175 36.736 10.868 1.00 89.75 259 LEU A CA 1
ATOM 2024 C C . LEU A 1 259 ? 16.007 36.031 10.161 1.00 89.75 259 LEU A C 1
ATOM 2026 O O . LEU A 1 259 ? 14.857 36.440 10.318 1.00 89.75 259 LEU A O 1
ATOM 2030 N N . ALA A 1 260 ? 16.274 34.921 9.466 1.00 89.19 260 ALA A N 1
ATOM 2031 C CA . ALA A 1 260 ? 15.241 34.066 8.886 1.00 89.19 260 ALA A CA 1
ATOM 2032 C C . ALA A 1 260 ? 14.343 33.452 9.972 1.00 89.19 260 ALA A C 1
ATOM 2034 O O . ALA A 1 260 ? 13.119 33.513 9.872 1.00 89.19 260 ALA A O 1
ATOM 2035 N N . THR A 1 261 ? 14.930 32.944 11.060 1.00 90.31 261 THR A N 1
ATOM 2036 C CA . THR A 1 261 ? 14.176 32.363 12.184 1.00 90.31 261 THR A CA 1
ATOM 2037 C C . THR A 1 261 ? 13.296 33.412 12.871 1.00 90.31 261 THR A C 1
ATOM 2039 O O . THR A 1 261 ? 12.135 33.142 13.184 1.00 90.31 261 THR A O 1
ATOM 2042 N N . ALA A 1 262 ? 13.812 34.628 13.065 1.00 89.69 262 ALA A N 1
ATOM 2043 C CA . ALA A 1 262 ? 13.052 35.750 13.606 1.00 89.69 262 ALA A CA 1
ATOM 2044 C C . ALA A 1 262 ? 11.906 36.161 12.670 1.00 89.69 262 ALA A C 1
ATOM 2046 O O . ALA A 1 262 ? 10.785 36.367 13.135 1.00 89.69 262 ALA A O 1
ATOM 2047 N N . ARG A 1 263 ? 12.147 36.199 11.351 1.00 91.88 263 ARG A N 1
ATOM 2048 C CA . ARG A 1 263 ? 11.119 36.493 10.343 1.00 91.88 263 ARG A CA 1
ATOM 2049 C C . ARG A 1 263 ? 10.015 35.435 10.335 1.00 91.88 263 ARG A C 1
ATOM 2051 O O . ARG A 1 263 ? 8.843 35.796 10.345 1.00 91.88 263 ARG A O 1
ATOM 2058 N N . ILE A 1 264 ? 10.365 34.149 10.402 1.00 89.44 264 ILE A N 1
ATOM 2059 C CA . ILE A 1 264 ? 9.391 33.048 10.491 1.00 89.44 264 ILE A CA 1
ATOM 2060 C C . ILE A 1 264 ? 8.567 33.155 11.779 1.00 89.44 264 ILE A C 1
ATOM 2062 O O . ILE A 1 264 ? 7.344 33.028 11.737 1.00 89.44 264 ILE A O 1
ATOM 2066 N N . ARG A 1 265 ? 9.204 33.432 12.925 1.00 85.56 265 ARG A N 1
ATOM 2067 C CA . ARG A 1 265 ? 8.487 33.627 14.198 1.00 85.56 265 ARG A CA 1
ATOM 2068 C C . ARG A 1 265 ? 7.557 34.836 14.159 1.00 85.56 265 ARG A C 1
ATOM 2070 O O . ARG A 1 265 ? 6.433 34.740 14.637 1.00 85.56 265 ARG A O 1
ATOM 2077 N N . PHE A 1 266 ? 7.990 35.941 13.558 1.00 89.81 266 PHE A N 1
ATOM 2078 C CA . PHE A 1 266 ? 7.158 37.130 13.387 1.00 89.81 266 PHE A CA 1
ATOM 2079 C C . PHE A 1 266 ? 5.949 36.861 12.482 1.00 89.81 266 PHE A C 1
ATOM 2081 O O . PHE A 1 266 ? 4.838 37.275 12.803 1.00 89.81 266 PHE A O 1
ATOM 2088 N N . LEU A 1 267 ? 6.137 36.127 11.380 1.00 85.19 267 LEU A N 1
ATOM 2089 C CA . LEU A 1 267 ? 5.045 35.745 10.482 1.00 85.19 267 LEU A CA 1
ATOM 2090 C C . LEU A 1 267 ? 4.038 34.812 11.164 1.00 85.19 267 LEU A C 1
ATOM 2092 O O . LEU A 1 267 ? 2.838 35.045 11.033 1.00 85.19 267 LEU A O 1
ATOM 2096 N N . LYS A 1 268 ? 4.504 33.831 11.951 1.00 84.25 268 LYS A N 1
ATOM 2097 C CA . LYS A 1 268 ? 3.626 32.977 12.771 1.00 84.25 268 LYS A CA 1
ATOM 2098 C C . LYS A 1 268 ? 2.829 33.794 13.789 1.00 84.25 268 LYS A C 1
ATOM 2100 O O . LYS A 1 268 ? 1.612 33.702 13.806 1.00 84.25 268 LYS A O 1
ATOM 2105 N N . LEU A 1 269 ? 3.481 34.690 14.534 1.00 83.19 269 LEU A N 1
ATOM 2106 C CA . LEU A 1 269 ? 2.797 35.574 15.488 1.00 83.19 269 LEU A CA 1
ATOM 2107 C C . LEU A 1 269 ? 1.767 36.491 14.815 1.00 83.19 269 LEU A C 1
ATOM 2109 O O . LEU A 1 269 ? 0.684 36.706 15.351 1.00 83.19 269 LEU A O 1
ATOM 2113 N N . LYS A 1 270 ? 2.075 37.025 13.627 1.00 80.94 270 LYS A N 1
ATOM 2114 C CA . LYS A 1 270 ? 1.132 3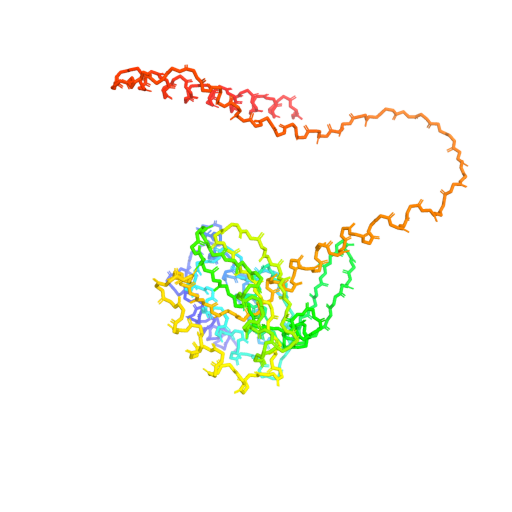7.850 12.857 1.00 80.94 270 LYS A CA 1
ATOM 2115 C C . LYS A 1 270 ? -0.074 37.036 12.382 1.00 80.94 270 LYS A C 1
ATOM 2117 O O . LYS A 1 270 ? -1.185 37.565 12.371 1.00 80.94 270 LYS A O 1
ATOM 2122 N N . HIS A 1 271 ? 0.140 35.783 11.989 1.00 76.88 271 HIS A N 1
ATOM 2123 C CA . HIS A 1 271 ? -0.925 34.863 11.603 1.00 76.88 271 HIS A CA 1
ATOM 2124 C C . HIS A 1 271 ? -1.814 34.502 12.806 1.00 76.88 271 HIS A C 1
ATOM 2126 O O . HIS A 1 271 ? -3.033 34.641 12.732 1.00 76.88 271 HIS A O 1
ATOM 2132 N N . ASP A 1 272 ? -1.211 34.170 13.947 1.00 76.62 272 ASP A N 1
ATOM 2133 C CA . ASP A 1 272 ? -1.928 33.825 15.179 1.00 76.62 272 ASP A CA 1
ATOM 2134 C C . ASP A 1 272 ? -2.722 35.020 15.735 1.00 76.62 272 ASP A C 1
ATOM 2136 O O . ASP A 1 272 ? -3.857 34.873 16.182 1.00 76.62 272 ASP A O 1
ATOM 2140 N N . MET A 1 273 ? -2.183 36.240 15.626 1.00 70.00 273 MET A N 1
ATOM 2141 C CA . MET A 1 273 ? -2.883 37.462 16.034 1.00 70.00 273 MET A CA 1
ATOM 2142 C C . MET A 1 273 ? -4.039 37.833 15.089 1.00 70.00 273 MET A C 1
ATOM 2144 O O . MET A 1 273 ? -5.014 38.440 15.529 1.00 70.00 273 MET A O 1
ATOM 2148 N N . LYS A 1 274 ? -3.961 37.476 13.798 1.00 68.06 274 LYS A N 1
ATOM 2149 C CA . LYS A 1 274 ? -5.104 37.587 12.875 1.00 68.06 274 LYS A CA 1
ATOM 2150 C C . LYS A 1 274 ? -6.193 36.567 13.212 1.00 68.06 274 LYS A C 1
ATOM 2152 O O . LYS A 1 274 ? -7.357 36.946 13.216 1.00 68.06 274 LYS A O 1
ATOM 2157 N N . SER A 1 275 ? -5.815 35.333 13.553 1.00 61.12 275 SER A N 1
ATOM 2158 C CA . SER A 1 275 ? -6.746 34.289 14.011 1.00 61.12 275 SER A CA 1
ATOM 2159 C C . SER A 1 275 ? -7.502 34.723 15.277 1.00 61.12 275 SER A C 1
ATOM 2161 O O . SER A 1 275 ? -8.730 34.688 15.309 1.00 61.12 275 SER A O 1
ATOM 2163 N N . LEU A 1 276 ? -6.790 35.289 16.260 1.00 61.47 276 LEU A N 1
ATOM 2164 C CA . LEU A 1 276 ? -7.375 35.826 17.498 1.00 61.47 276 LEU A CA 1
ATOM 2165 C C . LEU A 1 276 ? -8.256 37.070 17.308 1.00 61.47 276 LEU A C 1
ATOM 2167 O O . LEU A 1 276 ? -9.080 37.350 18.167 1.00 61.47 276 LEU A O 1
ATOM 2171 N N . ARG A 1 277 ? -8.086 37.833 16.220 1.00 58.94 277 ARG A N 1
ATOM 2172 C CA . ARG A 1 277 ? -8.959 38.974 15.878 1.00 58.94 277 ARG A CA 1
ATOM 2173 C C . ARG A 1 277 ? -10.202 38.568 15.075 1.00 58.94 277 ARG A C 1
ATOM 2175 O O . ARG A 1 277 ? -11.019 39.436 14.789 1.00 58.94 277 ARG A O 1
ATOM 2182 N N . SER A 1 278 ? -10.309 37.299 14.674 1.00 54.38 278 SER A N 1
ATOM 2183 C CA . SER A 1 278 ? -11.462 36.749 13.943 1.00 54.38 278 SER A CA 1
ATOM 2184 C C . SER A 1 278 ? -12.427 35.930 14.816 1.00 54.38 278 SER A C 1
ATOM 2186 O O . SER A 1 278 ? -13.411 35.413 14.293 1.00 54.38 278 SER A O 1
ATOM 2188 N N . MET A 1 279 ? -12.153 35.833 16.124 1.00 44.88 279 MET A N 1
ATOM 2189 C CA . MET A 1 279 ? -13.103 35.416 17.169 1.00 44.88 279 MET A CA 1
ATOM 2190 C C . MET A 1 279 ? -13.655 36.648 17.881 1.00 44.88 279 MET A C 1
ATOM 2192 O O . MET A 1 279 ? -14.825 36.581 18.312 1.00 44.88 279 MET A O 1
#